Protein AF-A0A182SED0-F1 (afdb_monomer)

Nearest PDB structures (foldseek):
  6k4c-assembly1_A  TM=8.815E-01  e=2.823E-16  Lampyridae
  1lci-assembly1_A  TM=8.954E-01  e=9.025E-16  Photinus pyralis
  2d1s-assembly1_A  TM=8.965E-01  e=4.837E-15  Nipponoluciola cruciata
  2d1t-assembly1_A  TM=8.916E-01  e=5.870E-15  Nipponoluciola cruciata
  4m46-assembly1_A  TM=8.789E-01  e=6.680E-15  Lampyris turkestanicus

Structure (mmCIF, N/CA/C/O backbone):
data_AF-A0A182SED0-F1
#
_entry.id   AF-A0A182SED0-F1
#
loop_
_atom_site.group_PDB
_atom_site.id
_atom_site.type_symbol
_atom_site.label_atom_id
_atom_site.label_alt_id
_atom_site.label_comp_id
_atom_site.label_asym_id
_atom_site.label_entity_id
_atom_site.label_seq_id
_atom_site.pdbx_PDB_ins_code
_atom_site.Cartn_x
_atom_site.Cartn_y
_atom_site.Cartn_z
_atom_site.occupancy
_atom_site.B_iso_or_equiv
_atom_site.auth_seq_id
_atom_site.auth_comp_id
_atom_site.auth_asym_id
_atom_site.auth_atom_id
_atom_site.pdbx_PDB_model_num
ATOM 1 N N . MET A 1 1 ? -24.725 -16.885 -7.068 1.00 35.78 1 MET A N 1
ATOM 2 C CA . MET A 1 1 ? -25.418 -15.587 -6.910 1.00 35.78 1 MET A CA 1
ATOM 3 C C . MET A 1 1 ? -24.487 -14.647 -6.165 1.00 35.78 1 MET A C 1
ATOM 5 O O . MET A 1 1 ? -24.054 -15.037 -5.084 1.00 35.78 1 MET A O 1
ATOM 9 N N . PRO A 1 2 ? -24.124 -13.475 -6.706 1.00 39.81 2 PRO A N 1
ATOM 10 C CA . PRO A 1 2 ? -23.344 -12.516 -5.942 1.00 39.81 2 PRO A CA 1
ATOM 11 C C . PRO A 1 2 ? -24.266 -11.926 -4.872 1.00 39.81 2 PRO A C 1
ATOM 13 O O . PRO A 1 2 ? -25.285 -11.314 -5.184 1.00 39.81 2 PRO A O 1
ATOM 16 N N . ARG A 1 3 ? -23.952 -12.170 -3.597 1.00 37.50 3 ARG A N 1
ATOM 17 C CA . ARG A 1 3 ? -24.562 -11.419 -2.500 1.00 37.50 3 ARG A CA 1
ATOM 18 C C . ARG A 1 3 ? -24.051 -9.990 -2.638 1.00 37.50 3 ARG A C 1
ATOM 20 O O . ARG A 1 3 ? -22.892 -9.733 -2.332 1.00 37.50 3 ARG A O 1
ATOM 27 N N . HIS A 1 4 ? -24.888 -9.083 -3.128 1.00 42.41 4 HIS A N 1
ATOM 28 C CA . HIS A 1 4 ? -24.657 -7.659 -2.939 1.00 42.41 4 HIS A CA 1
ATOM 29 C C . HIS A 1 4 ? -24.685 -7.409 -1.430 1.00 42.41 4 HIS A C 1
ATOM 31 O O . HIS A 1 4 ? -25.744 -7.385 -0.809 1.00 42.41 4 HIS A O 1
ATOM 37 N N . THR A 1 5 ? -23.514 -7.323 -0.808 1.00 54.03 5 THR A N 1
ATOM 38 C CA . THR A 1 5 ? -23.397 -6.790 0.545 1.00 54.03 5 THR A CA 1
ATOM 39 C C . THR A 1 5 ? -23.755 -5.312 0.445 1.00 54.03 5 THR A C 1
ATOM 41 O O . THR A 1 5 ? -23.091 -4.571 -0.283 1.00 54.03 5 THR A O 1
ATOM 44 N N . HIS A 1 6 ? -24.843 -4.888 1.090 1.00 68.06 6 HIS A N 1
ATOM 45 C CA . HIS A 1 6 ? -25.196 -3.474 1.196 1.00 68.06 6 HIS A CA 1
ATOM 46 C C . HIS A 1 6 ? -24.154 -2.771 2.072 1.00 68.06 6 HIS A C 1
ATOM 48 O O . HIS A 1 6 ? -24.334 -2.624 3.276 1.00 68.06 6 HIS A O 1
ATOM 54 N N . ASN A 1 7 ? -23.038 -2.390 1.457 1.00 76.50 7 ASN A N 1
ATOM 55 C CA . ASN A 1 7 ? -21.981 -1.632 2.104 1.00 76.50 7 ASN A CA 1
ATOM 56 C C . ASN A 1 7 ? -22.263 -0.146 1.884 1.00 76.50 7 ASN A C 1
ATOM 58 O O . ASN A 1 7 ? -22.426 0.297 0.746 1.00 76.50 7 ASN A O 1
ATOM 62 N N . THR A 1 8 ? -22.305 0.619 2.969 1.00 87.06 8 THR A N 1
ATOM 63 C CA . THR A 1 8 ? -22.393 2.080 2.911 1.00 87.06 8 THR A CA 1
ATOM 64 C C . THR A 1 8 ? -20.984 2.652 2.844 1.00 87.06 8 THR A C 1
ATOM 66 O O . THR A 1 8 ? -20.147 2.340 3.689 1.00 87.06 8 THR A O 1
ATOM 69 N N . PHE A 1 9 ? -20.717 3.489 1.843 1.00 88.56 9 PHE A N 1
ATOM 70 C CA . PHE A 1 9 ? -19.479 4.258 1.759 1.00 88.56 9 PHE A CA 1
ATOM 71 C C . PHE A 1 9 ? -19.733 5.685 2.246 1.00 88.56 9 PHE A C 1
ATOM 73 O O . PHE A 1 9 ? -20.550 6.397 1.663 1.00 88.56 9 PHE A O 1
ATOM 80 N N . THR A 1 10 ? -19.022 6.096 3.296 1.00 91.19 10 THR A N 1
ATOM 81 C CA . THR A 1 10 ? -19.158 7.428 3.902 1.00 91.19 10 THR A CA 1
ATOM 82 C C . THR A 1 10 ? -17.893 8.249 3.635 1.00 91.19 10 THR A C 1
ATOM 84 O O . THR A 1 10 ? -16.911 8.104 4.366 1.00 91.19 10 THR A O 1
ATOM 87 N N . PRO A 1 11 ? -17.868 9.097 2.590 1.00 90.25 11 PRO A N 1
ATOM 88 C CA . PRO A 1 11 ? -16.727 9.963 2.329 1.00 90.25 11 PRO A CA 1
ATOM 89 C C . PRO A 1 11 ? -16.670 11.121 3.329 1.00 90.25 11 PRO A C 1
ATOM 91 O O . PRO A 1 11 ? -17.669 11.789 3.588 1.00 90.25 11 PRO A O 1
ATOM 94 N N . VAL A 1 12 ? -15.467 11.418 3.817 1.00 91.44 12 VAL A N 1
ATOM 95 C CA . VAL A 1 12 ? -15.172 12.652 4.555 1.00 91.44 12 VAL A CA 1
ATOM 96 C C . VAL A 1 12 ? -14.359 13.561 3.634 1.00 91.44 12 VAL A C 1
ATOM 98 O O . VAL A 1 12 ? -13.170 13.344 3.422 1.00 91.44 12 VAL A O 1
ATOM 101 N N . TYR A 1 13 ? -15.010 14.566 3.040 1.00 87.56 13 TYR A N 1
ATOM 102 C CA . TYR A 1 13 ? -14.419 15.410 1.986 1.00 87.56 13 TYR A CA 1
ATOM 103 C C . TYR A 1 13 ? -13.297 16.337 2.467 1.00 87.56 13 TYR A C 1
ATOM 105 O O . TYR A 1 13 ? -12.471 16.786 1.674 1.00 87.56 13 TYR A O 1
ATOM 113 N N . ARG A 1 14 ? -13.276 16.652 3.762 1.00 91.56 14 ARG A N 1
ATOM 114 C CA . ARG A 1 14 ? -12.246 17.469 4.398 1.00 91.56 14 ARG A CA 1
ATOM 115 C C . ARG A 1 14 ? -11.942 16.888 5.765 1.00 91.56 14 ARG A C 1
ATOM 117 O O . ARG A 1 14 ? -12.854 16.682 6.557 1.00 91.56 14 ARG A O 1
ATOM 124 N N . PHE A 1 15 ? -10.664 16.669 6.053 1.00 93.81 15 PHE A N 1
ATOM 125 C CA . PHE A 1 15 ? -10.260 16.243 7.383 1.00 93.81 15 PHE A CA 1
ATOM 126 C C . PHE A 1 15 ? -10.293 17.428 8.354 1.00 93.81 15 PHE A C 1
ATOM 128 O O . PHE A 1 15 ? -9.460 18.331 8.280 1.00 93.81 15 PHE A O 1
ATOM 135 N N . ILE A 1 16 ? -11.264 17.397 9.261 1.00 96.12 16 ILE A N 1
ATOM 136 C CA . ILE A 1 16 ? -11.319 18.206 10.478 1.00 96.12 16 ILE A CA 1
ATOM 137 C C . ILE A 1 16 ? -11.395 17.194 11.633 1.00 96.12 16 ILE A C 1
ATOM 139 O O . ILE A 1 16 ? -12.277 16.333 11.597 1.00 96.12 16 ILE A O 1
ATOM 143 N N . PRO A 1 17 ? -10.470 17.221 12.614 1.00 96.06 17 PRO A N 1
ATOM 144 C CA . PRO A 1 17 ? -10.387 16.201 13.661 1.00 96.06 17 PRO A CA 1
ATOM 145 C C . PRO A 1 17 ? -11.707 15.912 14.382 1.00 96.06 17 PRO A C 1
ATOM 147 O O . PRO A 1 17 ? -12.075 14.750 14.558 1.00 96.06 17 PRO A O 1
ATOM 150 N N . GLU A 1 18 ? -12.419 16.959 14.788 1.00 95.62 18 GLU A N 1
ATOM 151 C CA . GLU A 1 18 ? -13.691 16.875 15.504 1.00 95.62 18 GLU A CA 1
ATOM 152 C C . GLU A 1 18 ? -14.782 16.231 14.648 1.00 95.62 18 GLU A C 1
ATOM 154 O O . GLU A 1 18 ? -15.426 15.285 15.104 1.00 95.62 18 GLU A O 1
ATOM 159 N N . ASP A 1 19 ? -14.927 16.681 13.401 1.00 95.56 19 ASP A N 1
ATOM 160 C CA . ASP A 1 19 ? -15.916 16.152 12.459 1.00 95.56 19 ASP A CA 1
ATOM 161 C C . ASP A 1 19 ? -15.640 14.675 12.159 1.00 95.56 19 ASP A C 1
ATOM 163 O O . ASP A 1 19 ? -16.549 13.848 12.172 1.00 95.56 19 ASP A O 1
ATOM 167 N N . TYR A 1 20 ? -14.370 14.306 11.962 1.00 96.69 20 TYR A N 1
ATOM 168 C CA . TYR A 1 20 ? -13.984 12.919 11.708 1.00 96.69 20 TYR A CA 1
ATOM 169 C C . TYR A 1 20 ? -14.309 12.011 12.903 1.00 96.69 20 TYR A C 1
ATOM 171 O O . TYR A 1 20 ? -14.832 10.911 12.726 1.00 96.69 20 TYR A O 1
ATOM 179 N N . ILE A 1 21 ? -14.048 12.473 14.130 1.00 97.44 21 ILE A N 1
ATOM 180 C CA . ILE A 1 21 ? -14.412 11.749 15.358 1.00 97.44 21 ILE A CA 1
ATOM 181 C C . ILE A 1 21 ? -15.932 11.596 15.476 1.00 97.44 21 ILE A C 1
ATOM 183 O O . ILE A 1 21 ? -16.403 10.515 15.833 1.00 97.44 21 ILE A O 1
ATOM 187 N N . GLN A 1 22 ? -16.698 12.639 15.151 1.00 96.50 22 GLN A N 1
ATOM 188 C CA . GLN A 1 22 ? -18.156 12.567 15.126 1.00 96.50 22 GLN A CA 1
ATOM 189 C C . GLN A 1 22 ? -18.644 11.544 14.091 1.00 96.50 22 GLN A C 1
ATOM 191 O O . GLN A 1 22 ? -19.488 10.714 14.420 1.00 96.50 22 GLN A O 1
ATOM 196 N N . CYS A 1 23 ? -18.057 11.520 12.891 1.00 95.94 23 CYS A N 1
ATOM 197 C CA . CYS A 1 23 ? -18.371 10.513 11.878 1.00 95.94 23 CYS A CA 1
ATOM 198 C C . CYS A 1 23 ? -18.086 9.085 12.368 1.00 95.94 23 CYS A C 1
ATOM 200 O O . CYS A 1 23 ? -18.898 8.191 12.137 1.00 95.94 23 CYS A O 1
ATOM 202 N N . LEU A 1 24 ? -16.971 8.847 13.069 1.00 96.69 24 LEU A N 1
ATOM 203 C CA . LEU A 1 24 ? -16.686 7.530 13.654 1.00 96.69 24 LEU A CA 1
ATOM 204 C C . LEU A 1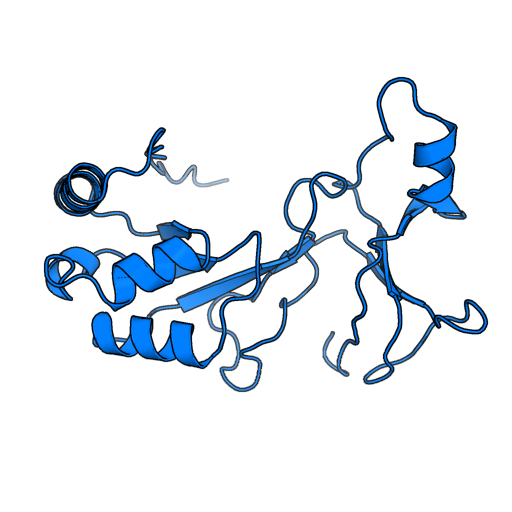 24 ? -17.760 7.112 14.670 1.00 96.69 24 LEU A C 1
ATOM 206 O O . LEU A 1 24 ? -18.169 5.951 14.685 1.00 96.69 24 LEU A O 1
ATOM 210 N N . ALA A 1 25 ? -18.222 8.050 15.500 1.00 96.94 25 ALA A N 1
ATOM 211 C CA . ALA A 1 25 ? -19.239 7.791 16.515 1.00 96.94 25 ALA A CA 1
ATOM 212 C C . ALA A 1 25 ? -20.620 7.510 15.902 1.00 96.94 25 ALA A C 1
ATOM 214 O O . ALA A 1 25 ? -21.310 6.596 16.349 1.00 96.94 25 ALA A O 1
ATOM 215 N N . GLU A 1 26 ? -21.003 8.282 14.885 1.00 96.44 26 GLU A N 1
ATOM 216 C CA . GLU A 1 26 ? -22.302 8.196 14.216 1.00 96.44 26 GLU A CA 1
ATOM 217 C C . GLU A 1 26 ? -22.404 6.961 13.317 1.00 96.44 26 GLU A C 1
ATOM 219 O O . GLU A 1 26 ? -23.343 6.176 13.440 1.00 96.44 26 GLU A O 1
ATOM 224 N N . PHE A 1 27 ? -21.421 6.759 12.436 1.00 95.75 27 PHE A N 1
ATOM 225 C CA . PHE A 1 27 ? -21.500 5.732 11.395 1.00 95.75 27 PHE A CA 1
ATOM 226 C C . PHE A 1 27 ? -20.925 4.383 11.813 1.00 95.75 27 PHE A C 1
ATOM 228 O O . PHE A 1 27 ? -21.241 3.383 11.171 1.00 95.75 27 PHE A O 1
ATOM 235 N N . ARG A 1 28 ? -20.092 4.340 12.864 1.00 95.56 28 ARG A N 1
ATOM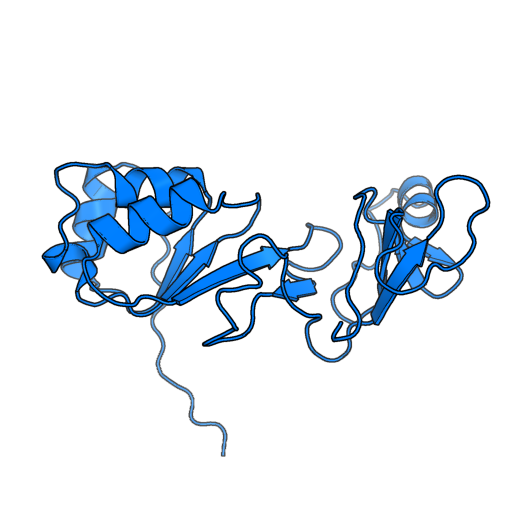 236 C CA . ARG A 1 28 ? -19.486 3.112 13.408 1.00 95.56 28 ARG A CA 1
ATOM 237 C C . ARG A 1 28 ? -18.939 2.175 12.307 1.00 95.56 28 ARG A C 1
ATOM 239 O O . ARG A 1 28 ? -19.423 1.049 12.164 1.00 95.56 28 ARG A O 1
ATOM 246 N N . PRO A 1 29 ? -17.979 2.641 11.487 1.00 95.94 29 PRO A N 1
ATOM 247 C CA . PRO A 1 29 ? -17.527 1.909 10.309 1.00 95.94 29 PRO A CA 1
ATOM 248 C C . PRO A 1 29 ? -16.795 0.613 10.676 1.00 95.94 29 PRO A C 1
ATOM 250 O O . PRO A 1 29 ? -15.999 0.583 11.608 1.00 95.94 29 PRO A O 1
ATOM 253 N N . GLN A 1 30 ? -16.998 -0.435 9.874 1.00 94.75 30 GLN A N 1
ATOM 254 C CA . GLN A 1 30 ? -16.250 -1.695 9.989 1.00 94.75 30 GLN A CA 1
ATOM 255 C C . GLN A 1 30 ? -14.873 -1.637 9.329 1.00 94.75 30 GLN A C 1
ATOM 257 O O . GLN A 1 30 ? -13.943 -2.313 9.763 1.00 94.75 30 GLN A O 1
ATOM 262 N N . PHE A 1 31 ? -14.748 -0.821 8.283 1.00 95.00 31 PHE A N 1
ATOM 263 C CA . PHE A 1 31 ? -13.549 -0.710 7.467 1.00 95.00 31 PHE A CA 1
ATOM 264 C C . PHE A 1 31 ? -13.144 0.750 7.317 1.00 95.00 31 PHE A C 1
ATOM 266 O O . PHE A 1 31 ? -13.985 1.594 7.000 1.00 95.00 31 PHE A O 1
ATOM 273 N N . LEU A 1 32 ? -11.859 1.044 7.501 1.00 96.38 32 LEU A N 1
ATOM 274 C CA . LEU A 1 32 ? -11.310 2.381 7.281 1.00 96.38 32 LEU A CA 1
ATOM 275 C C . LEU A 1 32 ? -10.283 2.371 6.148 1.00 96.38 32 LEU A C 1
ATOM 277 O O . LEU A 1 32 ? -9.365 1.556 6.140 1.00 96.38 32 LEU A O 1
ATOM 281 N N . PHE A 1 33 ? -10.403 3.337 5.238 1.00 94.56 33 PHE A N 1
ATOM 282 C CA . PHE A 1 33 ? -9.361 3.685 4.273 1.00 94.56 33 PHE A CA 1
ATOM 283 C C . PHE A 1 33 ? -8.626 4.917 4.791 1.00 94.56 33 PHE A C 1
ATOM 285 O O . PHE A 1 33 ? -9.238 5.974 4.954 1.00 94.56 33 PHE A O 1
ATOM 292 N N . VAL A 1 34 ? -7.332 4.796 5.077 1.00 95.88 34 VAL A N 1
ATOM 293 C CA . VAL A 1 34 ? -6.554 5.884 5.682 1.00 95.88 34 VAL A CA 1
ATOM 294 C C . VAL A 1 34 ? -5.183 6.033 5.033 1.00 95.88 34 VAL A C 1
ATOM 296 O O . VAL A 1 34 ? -4.632 5.111 4.440 1.00 95.88 34 VAL A O 1
ATOM 299 N N . VAL A 1 35 ? -4.603 7.217 5.191 1.00 95.19 35 VAL A N 1
ATOM 300 C CA . VAL A 1 35 ? -3.173 7.463 4.965 1.00 95.19 35 VAL A CA 1
ATOM 301 C C . VAL A 1 35 ? -2.413 7.350 6.296 1.00 95.19 35 VAL A C 1
ATOM 303 O O . VAL A 1 35 ? -3.042 7.469 7.357 1.00 95.19 35 VAL A O 1
ATOM 306 N N . PRO A 1 36 ? -1.075 7.178 6.306 1.00 95.25 36 PRO A N 1
ATOM 307 C CA . PRO A 1 36 ? -0.317 7.016 7.551 1.00 95.25 36 PRO A CA 1
ATOM 308 C C . PRO A 1 36 ? -0.512 8.141 8.578 1.00 95.25 36 PRO A C 1
ATOM 310 O O . PRO A 1 36 ? -0.571 7.878 9.778 1.00 95.25 36 PRO A O 1
ATOM 313 N N . SER A 1 37 ? -0.677 9.392 8.137 1.00 96.38 37 SER A N 1
ATOM 314 C CA . SER A 1 37 ? -0.932 10.524 9.041 1.00 96.38 37 SER A CA 1
ATOM 315 C C . SER A 1 37 ? -2.274 10.409 9.773 1.00 96.38 37 SER A C 1
ATOM 317 O O . SER A 1 37 ? -2.359 10.726 10.960 1.00 96.38 37 SER A O 1
ATOM 319 N N . LEU A 1 38 ? -3.310 9.893 9.107 1.00 97.44 38 LEU A N 1
ATOM 320 C CA . LEU A 1 38 ? -4.622 9.670 9.710 1.00 97.44 38 LEU A CA 1
ATOM 321 C C . LEU A 1 38 ? -4.614 8.445 10.636 1.00 97.44 38 LEU A C 1
ATOM 323 O O . LEU A 1 38 ? -5.230 8.479 11.700 1.00 97.44 38 LEU A O 1
ATOM 327 N N . LEU A 1 39 ? -3.848 7.402 10.301 1.00 97.62 39 LEU A N 1
ATOM 328 C CA . LEU A 1 39 ? -3.603 6.288 11.221 1.00 97.62 39 LEU A CA 1
ATOM 329 C C . LEU A 1 39 ? -2.894 6.765 12.501 1.00 97.62 39 LEU A C 1
ATOM 331 O O . LEU A 1 39 ? -3.270 6.369 13.602 1.00 97.62 39 LEU A O 1
ATOM 335 N N . LEU A 1 40 ? -1.911 7.664 12.379 1.00 97.81 40 LEU A N 1
ATOM 336 C CA . LEU A 1 40 ? -1.227 8.264 13.528 1.00 97.81 40 LEU A CA 1
ATOM 337 C C . LEU A 1 40 ? -2.175 9.113 14.378 1.00 97.81 40 LEU A C 1
ATOM 339 O O . LEU A 1 40 ? -2.119 9.042 15.609 1.00 97.81 40 LEU A O 1
ATOM 343 N N . PHE A 1 41 ? -3.057 9.883 13.740 1.00 98.31 41 PHE A N 1
ATOM 344 C CA . PHE A 1 41 ? -4.112 10.619 14.429 1.00 98.31 41 PHE A CA 1
ATOM 345 C C . PHE A 1 41 ? -4.999 9.670 15.243 1.00 98.31 41 PHE A C 1
ATOM 347 O O . PHE A 1 41 ? -5.137 9.854 16.451 1.00 98.31 41 PHE A O 1
ATOM 354 N N . LEU A 1 42 ? -5.516 8.606 14.622 1.00 98.12 42 LEU A N 1
ATOM 355 C CA . LEU A 1 42 ? -6.325 7.591 15.301 1.00 98.12 42 LEU A CA 1
ATOM 356 C C . LEU A 1 42 ? -5.576 6.944 16.475 1.00 98.12 42 LEU A C 1
ATOM 358 O O . LEU A 1 42 ? -6.154 6.718 17.536 1.00 98.12 42 LEU A O 1
ATOM 362 N N . ALA A 1 43 ? -4.279 6.686 16.306 1.00 98.00 43 ALA A N 1
ATOM 363 C CA . ALA A 1 43 ? -3.443 6.040 17.309 1.00 98.00 43 ALA A CA 1
ATOM 364 C C . ALA A 1 43 ? -3.101 6.940 18.512 1.00 98.00 43 ALA A C 1
ATOM 366 O O . ALA A 1 43 ? -2.832 6.431 19.599 1.00 98.00 43 ALA A O 1
ATOM 367 N N . THR A 1 44 ? -3.077 8.266 18.344 1.00 97.81 44 THR A N 1
ATOM 368 C CA . THR A 1 44 ? -2.552 9.194 19.366 1.00 97.81 44 THR A CA 1
ATOM 369 C C . THR A 1 44 ? -3.581 10.163 19.933 1.00 97.81 44 THR A C 1
ATOM 371 O O . THR A 1 44 ? -3.414 10.614 21.066 1.00 97.81 44 THR A O 1
ATOM 374 N N . HIS A 1 45 ? -4.654 10.474 19.205 1.00 98.00 45 HIS A N 1
ATOM 375 C CA . HIS A 1 45 ? -5.587 11.512 19.622 1.00 98.00 45 HIS A CA 1
ATOM 376 C C . HIS A 1 45 ? -6.362 11.103 20.893 1.00 98.00 45 HIS A C 1
ATOM 378 O O . HIS A 1 45 ? -6.912 9.997 20.956 1.00 98.00 45 HIS A O 1
ATOM 384 N N . PRO A 1 46 ? -6.451 11.968 21.923 1.00 96.94 46 PRO A N 1
ATOM 385 C CA . PRO A 1 46 ? -7.032 11.603 23.218 1.00 96.94 46 PRO A CA 1
ATOM 386 C C . PRO A 1 46 ? -8.538 11.323 23.156 1.00 96.94 46 PRO A C 1
ATOM 388 O O . PRO A 1 46 ? -9.020 10.455 23.874 1.00 96.94 46 PRO A O 1
ATOM 391 N N . LYS A 1 47 ? -9.278 12.011 22.273 1.00 97.69 47 LYS A N 1
ATOM 392 C CA . LYS A 1 47 ? -10.723 11.779 22.076 1.00 97.69 47 LYS A CA 1
ATOM 393 C C . LYS A 1 47 ? -11.040 10.545 21.222 1.00 97.69 47 LYS A C 1
ATOM 395 O O . LYS A 1 47 ? -12.188 10.123 21.184 1.00 97.69 47 LYS A O 1
ATOM 400 N N . VAL A 1 48 ? -10.051 9.980 20.526 1.00 98.12 48 VAL A N 1
ATOM 401 C CA . VAL A 1 48 ? -10.220 8.669 19.892 1.00 98.12 48 VAL A CA 1
ATOM 402 C C . VAL A 1 48 ? -10.020 7.644 20.997 1.00 98.12 48 VAL A C 1
ATOM 404 O O . VAL A 1 48 ? -8.974 7.643 21.636 1.00 98.12 48 VAL A O 1
ATOM 407 N N . THR A 1 49 ? -11.011 6.811 21.282 1.00 97.88 49 THR A N 1
ATOM 408 C CA . THR A 1 49 ? -10.949 5.809 22.359 1.00 97.88 49 THR A CA 1
ATOM 409 C C . THR A 1 49 ? -11.079 4.399 21.781 1.00 97.88 49 THR A C 1
ATOM 411 O O . THR A 1 49 ? -11.571 4.255 20.657 1.00 97.88 49 THR A O 1
ATOM 414 N N . PRO A 1 50 ? -10.677 3.348 22.522 1.00 97.38 50 PRO A N 1
ATOM 415 C CA . PRO A 1 50 ? -10.975 1.971 22.127 1.00 97.38 50 PRO A CA 1
ATOM 416 C C . PRO A 1 50 ? -12.466 1.764 21.817 1.00 97.38 50 PRO A C 1
ATOM 418 O O . PRO A 1 50 ? -12.806 1.146 20.812 1.00 97.38 50 PRO A O 1
ATOM 421 N N . ASP A 1 51 ? -13.358 2.365 22.614 1.00 97.56 51 ASP A N 1
ATOM 422 C CA . ASP A 1 51 ? -14.811 2.280 22.417 1.00 97.56 51 ASP A CA 1
ATOM 423 C C . ASP A 1 51 ? -15.275 2.950 21.121 1.00 97.56 51 ASP A C 1
ATOM 425 O O . ASP A 1 51 ? -16.146 2.418 20.428 1.00 97.56 51 ASP A O 1
ATOM 429 N N . LEU A 1 52 ? -14.672 4.083 20.744 1.00 97.75 52 LEU A N 1
ATOM 430 C CA . LEU A 1 52 ? -14.950 4.734 19.462 1.00 97.75 52 LEU A CA 1
ATOM 431 C C . LEU A 1 52 ? -14.550 3.833 18.281 1.00 97.75 52 LEU A C 1
ATOM 433 O O . LEU A 1 52 ? -15.246 3.788 17.271 1.00 97.75 52 LEU A O 1
ATOM 437 N N . LEU A 1 53 ? -13.461 3.075 18.432 1.00 97.88 53 LEU A N 1
ATOM 438 C CA . LEU A 1 53 ? -12.933 2.143 17.429 1.00 97.88 53 LEU A CA 1
ATOM 439 C C . LEU A 1 53 ? -13.512 0.723 17.550 1.00 97.88 53 LEU A C 1
ATOM 441 O O . LEU A 1 53 ? -13.109 -0.175 16.815 1.00 97.88 53 LEU A O 1
ATOM 445 N N . SER A 1 54 ? -14.466 0.489 18.455 1.00 96.31 54 SER A N 1
ATOM 446 C CA . SER A 1 54 ? -15.009 -0.850 18.738 1.00 96.31 54 SER A CA 1
ATOM 447 C C . SER A 1 54 ? -15.711 -1.509 17.548 1.00 96.31 54 SER A C 1
ATOM 449 O O . SER A 1 54 ? -15.839 -2.726 17.530 1.00 96.31 54 SER A O 1
ATOM 451 N N . SER A 1 55 ? -16.147 -0.721 16.563 1.00 96.06 55 SER A N 1
ATOM 452 C CA . SER A 1 55 ? -16.780 -1.209 15.332 1.00 96.06 55 SER A CA 1
ATOM 453 C C . SER A 1 55 ? -15.798 -1.540 14.206 1.00 96.06 55 SER A C 1
ATOM 455 O O . SER A 1 55 ? -16.183 -2.254 13.289 1.00 96.06 55 SER A O 1
ATOM 457 N N . VAL A 1 56 ? -14.555 -1.048 14.269 1.00 96.75 56 VAL A N 1
ATOM 458 C CA . VAL A 1 56 ? -13.578 -1.151 13.174 1.00 96.75 56 VAL A CA 1
ATOM 459 C C . VAL A 1 56 ? -12.865 -2.499 13.227 1.00 96.75 56 VAL A C 1
ATOM 461 O O . VAL A 1 56 ? -12.102 -2.755 14.154 1.00 96.75 56 VAL A O 1
ATOM 464 N N . ASP A 1 57 ? -13.044 -3.352 12.231 1.00 92.62 57 ASP A N 1
ATOM 465 C CA . ASP A 1 57 ? -12.416 -4.678 12.191 1.00 92.62 57 ASP A CA 1
ATOM 466 C C . ASP A 1 57 ? -11.138 -4.704 11.355 1.00 92.62 57 ASP A C 1
ATOM 468 O O . ASP A 1 57 ? -10.244 -5.522 11.601 1.00 92.62 57 ASP A O 1
ATOM 472 N N . SER A 1 58 ? -11.021 -3.787 10.396 1.00 93.69 58 SER A N 1
ATOM 473 C CA . SER A 1 58 ? -9.821 -3.662 9.583 1.00 93.69 58 SER A CA 1
ATOM 474 C C . SER A 1 58 ? -9.604 -2.260 9.026 1.00 93.69 58 SER A C 1
ATOM 476 O O . SER A 1 58 ? -10.517 -1.439 8.892 1.00 93.69 58 SER A O 1
ATOM 478 N N . VAL A 1 59 ? -8.340 -1.978 8.732 1.00 95.44 59 VAL A N 1
ATOM 479 C CA . VAL A 1 59 ? -7.873 -0.708 8.186 1.00 95.44 59 VAL A CA 1
ATOM 480 C C . VAL A 1 59 ? -6.983 -0.997 6.986 1.00 95.44 59 VAL A C 1
ATOM 482 O O . VAL A 1 59 ? -6.034 -1.770 7.098 1.00 95.44 59 VAL A O 1
ATOM 485 N N . LEU A 1 60 ? -7.258 -0.351 5.854 1.00 94.19 60 LEU A N 1
ATOM 486 C CA . LEU A 1 60 ? -6.333 -0.292 4.727 1.00 94.19 60 LEU A CA 1
ATOM 487 C C . LEU A 1 60 ? -5.585 1.033 4.755 1.00 94.19 60 LEU A C 1
ATOM 489 O O . LEU A 1 60 ? -6.189 2.109 4.721 1.00 94.19 60 LEU A O 1
ATOM 493 N N . VAL A 1 61 ? -4.262 0.930 4.787 1.00 94.69 61 VAL A N 1
ATOM 494 C CA . VAL A 1 61 ? -3.345 2.058 4.702 1.00 94.69 61 VAL A CA 1
ATOM 495 C C . VAL A 1 61 ? -2.737 2.095 3.308 1.00 94.69 61 VAL A C 1
ATOM 497 O O . VAL A 1 61 ? -2.216 1.090 2.831 1.00 94.69 61 VAL A O 1
ATOM 500 N N . GLY A 1 62 ? -2.802 3.246 2.648 1.00 91.75 62 GLY A N 1
ATOM 501 C CA . GLY A 1 62 ? -2.238 3.429 1.312 1.00 91.75 62 GLY A CA 1
ATOM 502 C C . GLY A 1 62 ? -1.506 4.755 1.160 1.00 91.75 62 GLY A C 1
ATOM 503 O O . GLY A 1 62 ? -1.353 5.514 2.120 1.00 91.75 62 GLY A O 1
ATOM 504 N N . ALA A 1 63 ? -1.077 5.033 -0.072 1.00 85.94 63 ALA A N 1
ATOM 505 C CA . ALA A 1 63 ? -0.333 6.222 -0.510 1.00 85.94 63 ALA A CA 1
ATOM 506 C C . ALA A 1 63 ? 1.083 6.390 0.073 1.00 85.94 63 ALA A C 1
ATOM 508 O O . ALA A 1 63 ? 1.927 7.007 -0.568 1.00 85.94 63 ALA A O 1
ATOM 509 N N . ALA A 1 64 ? 1.362 5.851 1.258 1.00 86.44 64 ALA A N 1
ATOM 510 C CA . ALA A 1 64 ? 2.698 5.798 1.834 1.00 86.44 64 ALA A CA 1
ATOM 511 C C . ALA A 1 64 ? 2.820 4.631 2.834 1.00 86.44 64 ALA A C 1
ATOM 513 O O . ALA A 1 64 ? 1.808 4.210 3.405 1.00 86.44 64 ALA A O 1
ATOM 514 N N . PRO A 1 65 ? 4.043 4.134 3.095 1.00 84.69 65 PRO A N 1
ATOM 515 C CA . PRO A 1 65 ? 4.258 3.060 4.058 1.00 84.69 65 PRO A CA 1
ATOM 516 C C . PRO A 1 65 ? 3.861 3.463 5.485 1.00 84.69 65 PRO A C 1
ATOM 518 O O . PRO A 1 65 ? 4.248 4.522 5.986 1.00 84.69 65 PRO A O 1
ATOM 521 N N . ALA A 1 66 ? 3.145 2.582 6.180 1.00 89.44 66 ALA A N 1
ATOM 522 C CA . ALA A 1 66 ? 2.927 2.665 7.618 1.00 89.44 66 ALA A CA 1
ATOM 523 C C . ALA A 1 66 ? 4.000 1.854 8.348 1.00 89.44 66 ALA A C 1
ATOM 525 O O . ALA A 1 66 ? 4.035 0.625 8.256 1.00 89.44 66 ALA A O 1
ATOM 526 N N . SER A 1 67 ? 4.863 2.535 9.107 1.00 89.88 67 SER A N 1
ATOM 527 C CA . SER A 1 67 ? 5.923 1.867 9.867 1.00 89.88 67 SER A CA 1
ATOM 528 C C . SER A 1 67 ? 5.354 0.861 10.872 1.00 89.88 67 SER A C 1
ATOM 530 O O . SER A 1 67 ? 4.278 1.074 11.435 1.00 89.88 67 SER A O 1
ATOM 532 N N . LEU A 1 68 ? 6.108 -0.205 11.163 1.00 89.44 68 LEU A N 1
ATOM 533 C CA . LEU A 1 68 ? 5.744 -1.188 12.193 1.00 89.44 68 LEU A CA 1
ATOM 534 C C . LEU A 1 68 ? 5.391 -0.503 13.524 1.00 89.44 68 LEU A C 1
ATOM 536 O O . LEU A 1 68 ? 4.379 -0.815 14.137 1.00 89.44 68 LEU A O 1
ATOM 540 N N . GLN A 1 69 ? 6.172 0.503 13.925 1.00 92.56 69 GLN A N 1
ATOM 541 C CA . GLN A 1 69 ? 5.934 1.268 15.152 1.00 92.56 69 GLN A CA 1
ATOM 542 C C . GLN A 1 69 ? 4.575 1.982 15.150 1.00 92.56 69 GLN A C 1
ATOM 544 O O . GLN A 1 69 ? 3.903 2.036 16.179 1.00 92.56 69 GLN A O 1
ATOM 549 N N . LEU A 1 70 ? 4.161 2.537 14.007 1.00 94.69 70 LEU A N 1
ATOM 550 C CA . LEU A 1 70 ? 2.857 3.176 13.867 1.00 94.69 70 LEU A CA 1
ATOM 551 C C . LEU A 1 70 ? 1.722 2.146 13.944 1.00 94.69 70 LEU A C 1
ATOM 553 O O . LEU A 1 70 ? 0.736 2.382 14.644 1.00 94.69 70 LEU A O 1
ATOM 557 N N . GLN A 1 71 ? 1.873 1.005 13.269 1.00 93.25 71 GLN A N 1
ATOM 558 C CA . GLN A 1 71 ? 0.892 -0.081 13.309 1.00 93.25 71 GLN A CA 1
ATOM 559 C C . GLN A 1 71 ? 0.718 -0.617 14.738 1.00 93.25 71 GLN A C 1
ATOM 561 O O . GLN A 1 71 ? -0.406 -0.697 15.228 1.00 93.25 71 GLN A O 1
ATOM 566 N N . GLU A 1 72 ?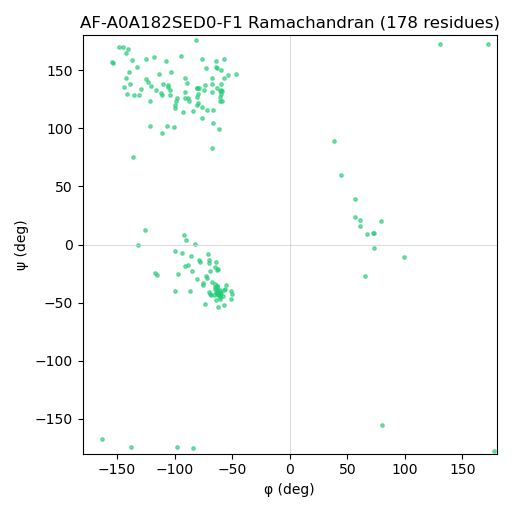 1.816 -0.879 15.451 1.00 93.12 72 GLU A N 1
ATOM 567 C CA . GLU A 1 72 ? 1.791 -1.330 16.849 1.00 93.12 72 GLU A CA 1
ATOM 568 C C . GLU A 1 72 ? 1.178 -0.296 17.793 1.00 93.12 72 GLU A C 1
ATOM 570 O O . GLU A 1 72 ? 0.395 -0.632 18.687 1.00 93.12 72 GLU A O 1
ATOM 575 N N . LYS A 1 73 ? 1.463 0.991 17.573 1.00 96.06 73 LYS A N 1
ATOM 576 C CA . LYS A 1 73 ? 0.834 2.069 18.339 1.00 96.06 73 LYS A CA 1
ATOM 577 C C . LYS A 1 73 ? -0.682 2.084 18.137 1.00 96.06 73 LYS A C 1
ATOM 579 O O . LYS A 1 73 ? -1.422 2.230 19.108 1.00 96.06 73 LYS A O 1
ATOM 584 N N . PHE A 1 74 ? -1.149 1.908 16.902 1.00 97.06 74 PHE A N 1
ATOM 585 C CA . PHE A 1 74 ? -2.579 1.819 16.614 1.00 97.06 74 PHE A CA 1
ATOM 586 C C . PHE A 1 74 ? -3.213 0.561 17.226 1.00 97.06 74 PHE A C 1
ATOM 588 O O . PHE A 1 74 ? -4.252 0.669 17.874 1.00 97.06 74 PHE A O 1
ATOM 595 N N . ARG A 1 75 ? -2.562 -0.608 17.135 1.00 94.88 75 ARG A N 1
ATOM 596 C CA . ARG A 1 75 ? -3.018 -1.844 17.804 1.00 94.88 75 ARG A CA 1
ATOM 597 C C . ARG A 1 75 ? -3.141 -1.660 19.316 1.00 94.88 75 ARG A C 1
ATOM 599 O O . ARG A 1 75 ? -4.162 -2.018 19.898 1.00 94.88 75 ARG A O 1
ATOM 606 N N . THR A 1 76 ? -2.152 -1.018 19.936 1.00 96.44 76 THR A N 1
ATOM 607 C CA . THR A 1 76 ? -2.167 -0.683 21.369 1.00 96.44 76 THR A CA 1
ATOM 608 C C . THR A 1 76 ? -3.346 0.227 21.715 1.00 96.44 76 THR A C 1
ATOM 610 O O . THR A 1 76 ? -4.037 -0.004 22.703 1.00 96.44 76 THR A O 1
ATOM 613 N N . LYS A 1 77 ? -3.615 1.243 20.884 1.00 97.44 77 LYS A N 1
ATOM 614 C CA . LYS A 1 77 ? -4.747 2.162 21.054 1.00 97.44 77 LYS A CA 1
ATOM 615 C C . LYS A 1 77 ? -6.101 1.460 20.948 1.00 97.44 77 LYS A C 1
ATOM 617 O O . LYS A 1 77 ? -7.025 1.831 21.663 1.00 97.44 77 LYS A O 1
ATOM 622 N N . VAL A 1 78 ? -6.220 0.484 20.052 1.00 97.06 78 VAL A N 1
ATOM 623 C CA . VAL A 1 78 ? -7.439 -0.310 19.843 1.00 97.06 78 VAL A CA 1
ATOM 624 C C . VAL A 1 78 ? -7.643 -1.336 20.965 1.00 97.06 78 VAL A C 1
ATOM 626 O O . VAL A 1 78 ? -8.780 -1.616 21.332 1.00 97.06 78 VAL A O 1
ATOM 629 N N . GLY A 1 79 ? -6.564 -1.883 21.534 1.00 95.81 79 GLY A N 1
ATOM 630 C CA . GLY A 1 79 ? -6.617 -2.810 22.673 1.00 95.81 79 GLY A CA 1
ATOM 631 C C . GLY A 1 79 ? -7.113 -4.223 22.333 1.00 95.81 79 GLY A C 1
ATOM 632 O O . GLY A 1 79 ? -7.372 -5.017 23.233 1.00 95.81 79 GLY A O 1
ATOM 633 N N . ARG A 1 80 ? -7.247 -4.551 21.044 1.00 93.94 80 ARG A N 1
ATOM 634 C CA . ARG A 1 80 ? -7.622 -5.875 20.523 1.00 93.94 80 ARG A CA 1
ATOM 635 C C . ARG A 1 80 ? -6.954 -6.123 19.174 1.00 93.94 80 ARG A C 1
ATOM 637 O O . ARG A 1 80 ? -6.402 -5.204 18.570 1.00 93.94 80 ARG A O 1
ATOM 644 N N . TYR A 1 81 ? -7.043 -7.360 18.689 1.00 89.06 81 TYR A N 1
ATOM 645 C CA . TYR A 1 81 ? -6.618 -7.675 17.330 1.00 89.06 81 TYR A CA 1
ATOM 646 C C . TYR A 1 81 ? -7.421 -6.854 16.311 1.00 89.06 81 TYR A C 1
ATOM 648 O O . TYR A 1 81 ? -8.650 -6.769 16.392 1.00 89.06 81 TYR A O 1
ATOM 656 N N . ILE A 1 82 ? -6.700 -6.261 15.363 1.00 91.38 82 ILE A N 1
ATOM 657 C CA . ILE A 1 82 ? -7.235 -5.514 14.229 1.00 91.38 82 ILE A CA 1
ATOM 658 C C . ILE A 1 82 ? -6.331 -5.768 13.027 1.00 91.38 82 ILE A C 1
ATOM 660 O O . ILE A 1 82 ? -5.100 -5.758 13.156 1.00 91.38 82 ILE A O 1
ATOM 664 N N . ASP A 1 83 ? -6.942 -6.024 11.873 1.00 90.25 83 ASP A N 1
ATOM 665 C CA . ASP A 1 83 ? -6.187 -6.244 10.646 1.00 90.25 83 ASP A CA 1
ATOM 666 C C . ASP A 1 83 ? -5.777 -4.897 10.040 1.00 90.25 83 ASP A C 1
ATOM 668 O O . ASP A 1 83 ? -6.609 -4.006 9.852 1.00 90.25 83 ASP A O 1
ATOM 672 N N . ILE A 1 84 ? -4.484 -4.741 9.767 1.00 92.88 84 ILE A N 1
ATOM 673 C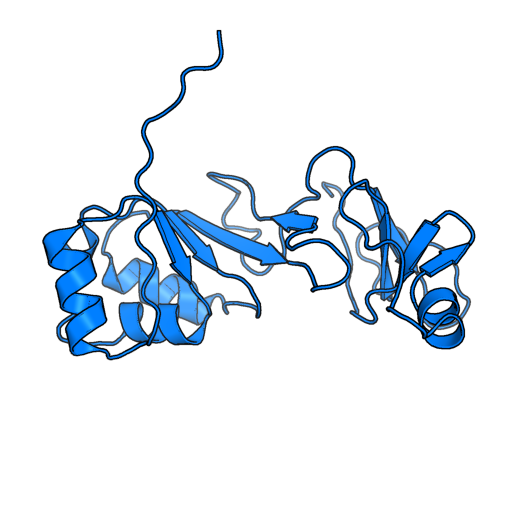 CA . ILE A 1 84 ? -3.915 -3.530 9.172 1.00 92.88 84 ILE A CA 1
ATOM 674 C C . ILE A 1 84 ? -3.248 -3.961 7.877 1.00 92.88 84 ILE A C 1
ATOM 676 O O . ILE A 1 84 ? -2.152 -4.529 7.891 1.00 92.88 84 ILE A O 1
ATOM 680 N N . ALA A 1 85 ? -3.937 -3.702 6.772 1.00 92.06 85 ALA A N 1
ATOM 681 C CA . ALA A 1 85 ? -3.452 -3.982 5.437 1.00 92.06 85 ALA A CA 1
ATOM 682 C C . ALA A 1 85 ? -2.704 -2.766 4.884 1.00 92.06 85 ALA A C 1
ATOM 684 O O . ALA A 1 85 ? -3.109 -1.623 5.107 1.00 92.06 85 ALA A O 1
ATOM 685 N N . GLN A 1 86 ? -1.633 -3.008 4.133 1.00 92.12 86 GLN A N 1
ATOM 686 C CA . GLN A 1 86 ? -0.983 -1.991 3.315 1.00 92.12 86 GLN A CA 1
ATOM 687 C C . GLN A 1 86 ? -1.307 -2.232 1.847 1.00 92.12 86 GLN A C 1
ATOM 689 O O . GLN A 1 86 ? -1.250 -3.368 1.383 1.00 92.12 86 GLN A O 1
ATOM 694 N N . GLY A 1 87 ? -1.640 -1.164 1.130 1.00 92.75 87 GLY A N 1
ATOM 695 C CA . GLY A 1 87 ? -1.790 -1.168 -0.319 1.00 92.75 87 GLY A CA 1
ATOM 696 C C . GLY A 1 87 ? -0.674 -0.363 -0.973 1.00 92.75 87 GLY A C 1
ATOM 697 O O . GLY A 1 87 ? -0.463 0.798 -0.616 1.00 92.75 87 GLY A O 1
ATOM 698 N N . TYR A 1 88 ? 0.003 -0.961 -1.948 1.00 94.00 88 TYR A N 1
ATOM 699 C CA . TYR A 1 88 ? 0.915 -0.265 -2.848 1.00 94.00 88 TYR A CA 1
ATOM 700 C C . TYR A 1 88 ? 0.284 -0.116 -4.228 1.00 94.00 88 TYR A C 1
ATOM 702 O O . TYR A 1 88 ? -0.287 -1.056 -4.785 1.00 94.00 88 TYR A O 1
ATOM 710 N N . GLY A 1 89 ? 0.444 1.069 -4.796 1.00 93.44 89 GLY A N 1
ATOM 711 C CA . GLY A 1 89 ? 0.136 1.369 -6.178 1.00 93.44 89 GLY A CA 1
ATOM 712 C C . GLY A 1 89 ? 0.382 2.842 -6.457 1.00 93.44 89 GLY A C 1
ATOM 713 O O . GLY A 1 89 ? 0.834 3.594 -5.591 1.00 93.44 89 GLY A O 1
ATOM 714 N N . MET A 1 90 ? 0.090 3.242 -7.682 1.00 94.06 90 MET A N 1
ATOM 715 C CA . MET A 1 90 ? 0.310 4.589 -8.185 1.00 94.06 90 MET A CA 1
ATOM 716 C C . MET A 1 90 ? -0.868 4.996 -9.065 1.00 94.06 90 MET A C 1
ATOM 718 O O . MET A 1 90 ? -1.714 4.172 -9.426 1.00 94.06 90 MET A O 1
ATOM 722 N N . THR A 1 91 ? -0.942 6.276 -9.416 1.00 93.00 91 THR A N 1
ATOM 723 C CA . THR A 1 91 ? -2.015 6.797 -10.276 1.00 93.00 91 THR A CA 1
ATOM 724 C C . THR A 1 91 ? -2.074 6.036 -11.604 1.00 93.00 91 THR A C 1
ATOM 726 O O . THR A 1 91 ? -3.147 5.700 -12.096 1.00 93.00 91 THR A O 1
ATOM 729 N N . GLU A 1 92 ? -0.909 5.684 -12.138 1.00 95.69 92 GLU A N 1
ATOM 730 C CA . GLU A 1 92 ? -0.689 4.955 -13.380 1.00 95.69 92 GLU A CA 1
ATOM 731 C C . GLU A 1 92 ? -1.099 3.473 -13.300 1.00 95.69 92 GLU A C 1
ATOM 733 O O . GLU A 1 92 ? -1.124 2.799 -14.329 1.00 95.69 92 GLU A O 1
ATOM 738 N N . SER A 1 93 ? -1.442 2.954 -12.113 1.00 93.44 93 SER A N 1
ATOM 739 C CA . SER A 1 93 ? -1.799 1.546 -11.888 1.00 93.44 93 SER A CA 1
ATOM 740 C C . SER A 1 93 ? -3.159 1.312 -11.210 1.00 93.44 93 SER A C 1
ATOM 742 O O . SER A 1 93 ? -3.459 0.194 -10.808 1.00 93.44 93 SER A O 1
ATOM 744 N N . SER A 1 94 ? -4.000 2.346 -11.115 1.00 87.62 94 SER A N 1
ATOM 745 C CA . SER A 1 94 ? -5.436 2.304 -10.776 1.00 87.62 94 SER A CA 1
ATOM 746 C C . SER A 1 94 ? -5.906 1.309 -9.690 1.00 87.62 94 SER A C 1
ATOM 748 O O . S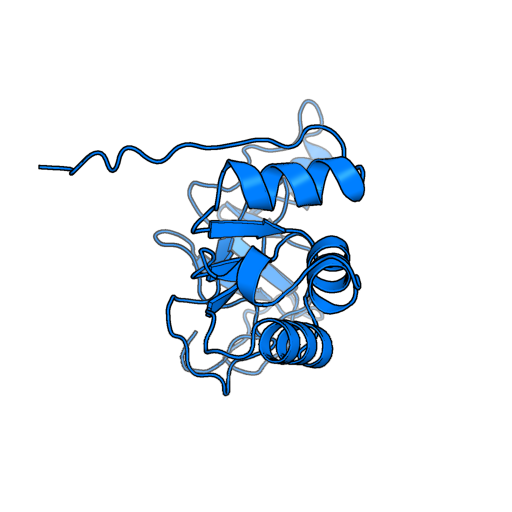ER A 1 94 ? -6.482 0.265 -9.996 1.00 87.62 94 SER A O 1
ATOM 750 N N . PRO A 1 95 ? -5.916 1.696 -8.408 1.00 82.75 95 PRO A N 1
ATOM 751 C CA . PRO A 1 95 ? -4.919 2.490 -7.702 1.00 82.75 95 PRO A CA 1
ATOM 752 C C . PRO A 1 95 ? -3.967 1.611 -6.868 1.00 82.75 95 PRO A C 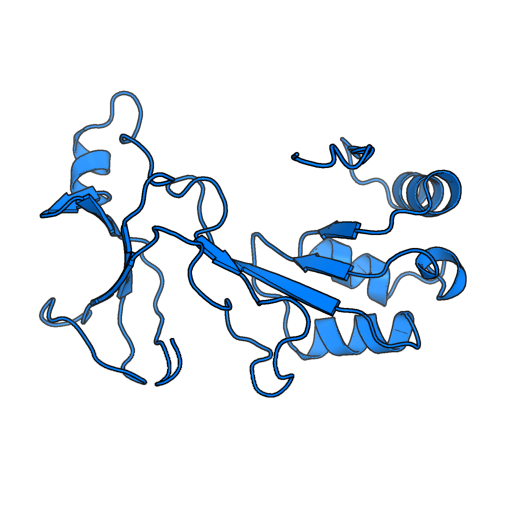1
ATOM 754 O O . PRO A 1 95 ? -3.050 2.134 -6.245 1.00 82.75 95 PRO A O 1
ATOM 757 N N . VAL A 1 96 ? -4.215 0.298 -6.791 1.00 91.00 96 VAL A N 1
ATOM 758 C CA . VAL A 1 96 ? -3.476 -0.646 -5.943 1.00 91.00 96 VAL A CA 1
ATOM 759 C C . VAL A 1 96 ? -3.160 -1.896 -6.753 1.00 91.00 96 VAL A C 1
ATOM 761 O O . VAL A 1 96 ? -4.051 -2.507 -7.338 1.00 91.00 96 VAL A O 1
ATOM 764 N N . THR A 1 97 ? -1.893 -2.289 -6.758 1.00 94.31 97 THR A N 1
ATOM 765 C CA . THR A 1 97 ? -1.385 -3.474 -7.461 1.00 94.31 97 THR A CA 1
ATOM 766 C C . THR A 1 97 ? -0.842 -4.529 -6.517 1.00 94.31 97 THR A C 1
ATOM 768 O O . THR A 1 97 ? -0.903 -5.707 -6.863 1.00 94.31 97 THR A O 1
ATOM 771 N N . LEU A 1 98 ? -0.387 -4.135 -5.324 1.00 94.62 98 LEU A N 1
ATOM 772 C CA . LEU A 1 98 ? -0.054 -5.050 -4.237 1.00 94.62 98 LEU A CA 1
ATOM 773 C C . LEU A 1 98 ? -0.853 -4.700 -2.986 1.00 94.62 98 LEU A C 1
ATOM 775 O O . LEU A 1 98 ? -1.029 -3.525 -2.664 1.00 94.62 98 LEU A O 1
ATOM 779 N N . CYS A 1 99 ? -1.337 -5.713 -2.278 1.00 93.69 99 CYS A N 1
ATOM 780 C CA . CYS A 1 99 ? -2.006 -5.522 -1.001 1.00 93.69 99 CYS A CA 1
ATOM 781 C C . CYS A 1 99 ? -1.659 -6.637 -0.031 1.00 93.69 99 CYS A C 1
ATOM 783 O O . CYS A 1 99 ? -1.551 -7.809 -0.395 1.00 93.69 99 CYS A O 1
ATOM 785 N N . THR A 1 100 ? -1.524 -6.279 1.238 1.00 92.38 100 THR A N 1
ATOM 786 C CA . THR A 1 100 ? -1.421 -7.260 2.308 1.00 92.38 100 THR A CA 1
ATOM 787 C C . THR A 1 100 ? -2.689 -8.131 2.351 1.00 92.38 100 THR A C 1
ATOM 789 O O . THR A 1 100 ? -3.792 -7.576 2.410 1.00 92.38 100 THR A O 1
ATOM 792 N N . PRO A 1 101 ? -2.571 -9.473 2.322 1.00 88.44 101 PRO A N 1
ATOM 793 C CA . PRO A 1 101 ? -3.723 -10.364 2.434 1.00 88.44 101 PRO A CA 1
ATOM 794 C C . PRO A 1 101 ? -4.429 -10.251 3.789 1.00 88.44 101 PRO A C 1
ATOM 796 O O . PRO A 1 101 ? -3.803 -9.963 4.810 1.00 88.44 101 PRO A O 1
ATOM 799 N N . HIS A 1 102 ? -5.729 -10.554 3.817 1.00 83.94 102 HIS A N 1
ATOM 800 C CA . HIS A 1 102 ? -6.467 -10.639 5.078 1.00 83.94 102 HIS A CA 1
ATOM 801 C C . HIS A 1 102 ? -5.865 -11.729 5.975 1.00 83.94 102 HIS A C 1
ATOM 803 O O . HIS A 1 102 ? -5.658 -12.855 5.519 1.00 83.94 102 HIS A O 1
ATOM 809 N N . ARG A 1 103 ? -5.629 -11.415 7.257 1.00 79.75 103 ARG A N 1
ATOM 810 C CA . ARG A 1 103 ? -5.031 -12.342 8.246 1.00 79.75 103 ARG A CA 1
ATOM 811 C C . ARG A 1 103 ? -3.662 -12.896 7.826 1.00 79.75 103 ARG A C 1
ATOM 813 O O . ARG A 1 103 ? -3.367 -14.070 8.044 1.00 79.75 103 ARG A O 1
ATOM 820 N N . TYR A 1 104 ? -2.834 -12.051 7.225 1.00 81.81 104 TYR A N 1
ATOM 821 C CA . TYR A 1 104 ? -1.458 -12.390 6.878 1.00 81.81 104 TYR A CA 1
ATOM 822 C C . TYR A 1 104 ? -0.577 -12.678 8.107 1.00 81.81 104 TYR A C 1
ATOM 824 O O . TYR A 1 104 ? -0.845 -12.222 9.228 1.00 81.81 104 TYR A O 1
ATOM 832 N N . ASP A 1 105 ? 0.511 -13.414 7.870 1.00 84.75 105 ASP A N 1
ATOM 833 C CA . ASP A 1 105 ? 1.547 -13.659 8.869 1.00 84.75 105 ASP A CA 1
ATOM 834 C C . ASP A 1 105 ? 2.179 -12.336 9.328 1.00 84.75 105 ASP A C 1
ATOM 836 O O . ASP A 1 105 ? 2.727 -11.573 8.531 1.00 84.75 105 ASP A O 1
ATOM 840 N N . GLN A 1 106 ? 2.140 -12.078 10.637 1.00 81.81 106 GLN A N 1
ATOM 841 C CA . GLN A 1 106 ? 2.703 -10.868 11.234 1.00 81.81 106 GLN A CA 1
ATOM 842 C C . GLN A 1 106 ? 4.230 -10.771 11.064 1.00 81.81 106 GLN A C 1
ATOM 844 O O . GLN A 1 106 ? 4.784 -9.681 11.202 1.00 81.81 106 GLN A O 1
ATOM 849 N N . SER A 1 107 ? 4.920 -11.859 10.700 1.00 83.56 107 SER A N 1
ATOM 850 C CA . SER A 1 107 ? 6.331 -11.806 10.292 1.00 83.56 107 SER A CA 1
ATOM 851 C C . SER A 1 107 ? 6.563 -10.973 9.020 1.00 83.56 107 SER A C 1
ATOM 853 O O . SER A 1 107 ? 7.660 -10.457 8.815 1.00 83.56 107 SER A O 1
ATOM 855 N N . LYS A 1 108 ? 5.525 -10.783 8.190 1.00 86.25 108 LYS A N 1
ATOM 856 C CA . LYS A 1 108 ? 5.568 -10.023 6.930 1.00 86.25 108 LYS A CA 1
ATOM 857 C C . LYS A 1 108 ? 5.196 -8.547 7.100 1.00 86.25 108 LYS A C 1
ATOM 859 O O . LYS A 1 108 ? 5.021 -7.839 6.101 1.00 86.25 108 LYS A O 1
ATOM 864 N N . VAL A 1 109 ? 5.034 -8.053 8.332 1.00 84.62 109 VAL A N 1
ATOM 865 C CA . VAL A 1 109 ? 4.765 -6.626 8.566 1.00 84.62 109 VAL A CA 1
ATOM 866 C C . VAL A 1 109 ? 5.905 -5.788 7.982 1.00 84.62 109 VAL A C 1
ATOM 868 O O . VAL A 1 109 ? 7.080 -6.064 8.204 1.00 84.62 109 VAL A O 1
ATOM 871 N N . GLY A 1 110 ? 5.544 -4.746 7.233 1.00 82.56 110 GLY A N 1
ATOM 872 C CA . GLY A 1 110 ? 6.489 -3.898 6.504 1.00 82.56 110 GLY A CA 1
ATOM 873 C C . GLY A 1 110 ? 6.613 -4.240 5.017 1.00 82.56 110 GLY A C 1
ATOM 874 O O . GLY A 1 110 ? 7.164 -3.437 4.271 1.00 82.56 110 GLY A O 1
ATOM 875 N N . THR A 1 111 ? 6.050 -5.364 4.564 1.00 89.38 111 THR A N 1
ATOM 876 C CA . THR A 1 111 ? 5.889 -5.650 3.130 1.00 89.38 111 THR A CA 1
ATOM 877 C C . THR A 1 111 ? 4.727 -4.852 2.524 1.00 89.38 111 THR A C 1
ATOM 879 O O . THR A 1 111 ? 3.819 -4.400 3.232 1.00 89.38 111 THR A O 1
ATOM 882 N N . CYS A 1 112 ? 4.741 -4.705 1.196 1.00 89.00 112 CYS A N 1
ATOM 883 C CA . CYS A 1 112 ? 3.621 -4.151 0.422 1.00 89.00 112 CYS A CA 1
ATOM 884 C C . CYS A 1 112 ? 2.531 -5.199 0.115 1.00 89.00 112 CYS A C 1
ATOM 886 O O . CYS A 1 112 ? 1.528 -4.881 -0.520 1.00 89.00 112 CYS A O 1
ATOM 888 N N . GLY A 1 113 ? 2.716 -6.437 0.586 1.00 92.25 113 GLY A N 1
ATOM 889 C CA . GLY A 1 113 ? 1.816 -7.555 0.345 1.00 92.25 113 GLY A CA 1
ATOM 890 C C . GLY A 1 113 ? 2.007 -8.213 -1.017 1.00 92.25 113 GLY A C 1
ATOM 891 O O . GLY A 1 113 ? 3.084 -8.155 -1.599 1.00 92.25 113 GLY A O 1
ATOM 892 N N . GLN A 1 114 ? 0.944 -8.854 -1.493 1.00 94.69 114 GLN A N 1
ATOM 893 C CA . GLN A 1 114 ? 0.949 -9.706 -2.679 1.00 94.69 114 GLN A CA 1
ATOM 894 C C . GLN A 1 114 ? 0.240 -9.029 -3.846 1.00 94.69 114 GLN A C 1
ATOM 896 O O . GLN A 1 114 ? -0.602 -8.151 -3.647 1.00 94.69 114 GLN A O 1
ATOM 901 N N . LEU A 1 115 ? 0.552 -9.469 -5.064 1.00 95.75 115 LEU A N 1
ATOM 902 C CA . LEU A 1 115 ? -0.082 -8.972 -6.281 1.00 95.75 115 LEU A CA 1
ATOM 903 C C . LEU A 1 115 ? -1.599 -9.206 -6.272 1.00 95.75 115 LEU A C 1
ATOM 905 O O . LEU A 1 115 ? -2.079 -10.286 -5.923 1.00 95.75 115 LEU A O 1
ATOM 909 N N . TYR A 1 116 ? -2.359 -8.209 -6.728 1.00 93.06 116 TYR A N 1
ATOM 910 C CA . TYR A 1 116 ? -3.771 -8.404 -7.052 1.00 93.06 116 TYR A CA 1
ATOM 911 C C . TYR A 1 116 ? -3.932 -9.407 -8.209 1.00 93.06 116 TYR A C 1
ATOM 913 O O . TYR A 1 116 ? -3.056 -9.502 -9.075 1.00 93.06 116 TYR A O 1
ATOM 921 N N . PRO A 1 117 ? -5.062 -10.140 -8.289 1.00 93.12 117 PRO A N 1
ATOM 922 C CA . PRO A 1 117 ? -5.300 -11.088 -9.370 1.00 93.12 117 PRO A CA 1
ATOM 923 C C . PRO A 1 117 ? -5.138 -10.457 -10.755 1.00 93.12 117 PRO A C 1
ATOM 925 O O . PRO A 1 117 ? -5.496 -9.299 -10.965 1.00 93.12 117 PRO A O 1
ATOM 928 N N . ASN A 1 118 ? -4.641 -11.249 -11.707 1.00 95.12 118 ASN A N 1
ATOM 929 C CA . ASN A 1 118 ? -4.329 -10.816 -13.076 1.00 95.12 118 ASN A CA 1
ATOM 930 C C . ASN A 1 118 ? -3.264 -9.707 -13.164 1.00 95.12 118 ASN A C 1
ATOM 932 O O . ASN A 1 118 ? -3.196 -9.006 -14.173 1.00 95.12 118 ASN A O 1
ATOM 936 N N . THR A 1 119 ? -2.438 -9.557 -12.127 1.00 96.31 119 THR A N 1
ATOM 937 C CA . THR A 1 119 ? -1.276 -8.666 -12.127 1.00 96.31 119 THR A CA 1
ATOM 938 C C . THR A 1 119 ? -0.002 -9.489 -12.138 1.00 96.31 119 THR A C 1
ATOM 940 O O . THR A 1 119 ? 0.127 -10.472 -11.412 1.00 96.31 119 THR A O 1
ATOM 943 N N . GLU A 1 120 ? 0.954 -9.056 -12.941 1.00 96.56 120 GLU A N 1
ATOM 944 C CA . GLU A 1 120 ? 2.304 -9.585 -12.992 1.00 96.56 120 GLU A CA 1
ATOM 945 C C . GLU A 1 120 ? 3.282 -8.520 -12.505 1.00 96.56 120 GLU A C 1
ATOM 947 O O . GLU A 1 120 ? 3.093 -7.324 -12.748 1.00 96.56 120 GLU A O 1
ATOM 952 N N . ALA A 1 121 ? 4.356 -8.966 -11.861 1.00 96.94 121 ALA A N 1
ATOM 953 C CA . ALA A 1 121 ? 5.469 -8.113 -11.492 1.00 96.94 121 ALA A CA 1
ATOM 954 C C . ALA A 1 121 ? 6.797 -8.759 -11.870 1.00 96.94 121 ALA A C 1
ATOM 956 O O . ALA A 1 121 ? 6.925 -9.984 -11.895 1.00 96.94 121 ALA A O 1
ATOM 957 N N . LYS A 1 122 ? 7.798 -7.922 -12.116 1.00 96.88 122 LYS A N 1
ATOM 958 C CA . LYS A 1 122 ? 9.200 -8.333 -12.189 1.00 96.88 122 LYS A CA 1
ATOM 959 C C . LYS A 1 122 ? 10.071 -7.289 -11.505 1.00 96.88 122 LYS A C 1
ATOM 961 O O . LYS A 1 122 ? 9.742 -6.104 -11.519 1.00 96.88 122 LYS A O 1
ATOM 966 N N . ILE A 1 123 ? 11.174 -7.744 -10.924 1.00 98.31 123 ILE A N 1
ATOM 967 C CA . ILE A 1 123 ? 12.228 -6.867 -10.419 1.00 98.31 123 ILE A CA 1
ATOM 968 C C . ILE A 1 123 ? 13.318 -6.799 -11.481 1.00 98.31 123 ILE A C 1
ATOM 970 O O . ILE A 1 123 ? 13.798 -7.836 -11.938 1.00 98.31 123 ILE A O 1
ATOM 974 N N . VAL A 1 124 ? 13.682 -5.590 -11.890 1.00 97.81 124 VAL A N 1
ATOM 975 C CA . VAL A 1 124 ? 14.652 -5.330 -12.954 1.00 97.81 124 VAL A CA 1
ATOM 976 C C . VAL A 1 124 ? 15.903 -4.698 -12.358 1.00 97.81 124 VAL A C 1
ATOM 978 O O . VAL A 1 124 ? 15.838 -3.745 -11.586 1.00 97.81 124 VAL A O 1
ATOM 981 N N . SER A 1 125 ? 17.063 -5.235 -12.707 1.00 97.75 125 SER A N 1
ATOM 982 C CA . SER A 1 125 ? 18.361 -4.716 -12.291 1.00 97.75 125 SER A CA 1
ATOM 983 C C . SER A 1 125 ? 18.571 -3.275 -12.758 1.00 97.75 125 SER A C 1
ATOM 985 O O . SER A 1 125 ? 18.443 -2.964 -13.942 1.00 97.75 125 SER A O 1
ATOM 987 N N . LEU A 1 126 ? 18.969 -2.407 -11.824 1.00 95.50 126 LEU A N 1
ATOM 988 C CA . LEU A 1 126 ? 19.282 -1.001 -12.097 1.00 95.50 126 LEU A CA 1
ATOM 989 C C . LEU A 1 126 ? 20.573 -0.815 -12.915 1.00 95.50 126 LEU A C 1
ATOM 991 O O . LEU A 1 126 ? 20.831 0.289 -13.391 1.00 95.50 126 LEU A O 1
ATOM 995 N N . THR A 1 127 ? 21.407 -1.854 -13.052 1.00 95.12 127 THR A N 1
ATOM 996 C CA . THR A 1 127 ? 22.713 -1.756 -13.724 1.00 95.12 127 THR A CA 1
ATOM 997 C C . THR A 1 127 ? 22.700 -2.268 -15.156 1.00 95.12 127 THR A C 1
ATOM 999 O O . THR A 1 127 ? 23.353 -1.680 -16.012 1.00 95.12 127 THR A O 1
ATOM 1002 N N . ASP A 1 128 ? 21.998 -3.371 -15.419 1.00 95.06 128 ASP A N 1
ATOM 1003 C CA . ASP A 1 128 ? 22.048 -4.076 -16.709 1.00 95.06 128 ASP A CA 1
ATOM 1004 C C . ASP A 1 128 ? 20.668 -4.418 -17.292 1.00 95.06 128 ASP A C 1
ATOM 1006 O O . ASP A 1 128 ? 20.592 -4.982 -18.382 1.00 95.06 128 ASP A O 1
ATOM 1010 N N . GLY A 1 129 ? 19.575 -4.073 -16.599 1.00 93.69 129 GLY A N 1
ATOM 1011 C CA . GLY A 1 129 ? 18.212 -4.317 -17.072 1.00 93.69 129 GLY A CA 1
ATOM 1012 C C . GLY A 1 129 ? 17.772 -5.786 -17.041 1.00 93.69 129 GLY A C 1
ATOM 1013 O O . GLY A 1 129 ? 16.718 -6.117 -17.583 1.00 93.69 129 GLY A O 1
ATOM 1014 N N . SER A 1 130 ? 18.551 -6.680 -16.425 1.00 96.56 130 SER A N 1
ATOM 1015 C CA . SER A 1 130 ? 18.190 -8.094 -16.292 1.00 96.56 130 SER A CA 1
ATOM 1016 C C . SER A 1 130 ? 17.072 -8.322 -15.264 1.00 96.56 130 SER A C 1
ATOM 1018 O O . SER A 1 130 ? 16.914 -7.561 -14.309 1.00 96.56 130 SER A O 1
ATOM 1020 N N . ASN A 1 131 ? 16.286 -9.389 -15.446 1.00 97.00 131 ASN A N 1
ATOM 1021 C CA . ASN A 1 131 ? 15.278 -9.798 -14.464 1.00 97.00 131 ASN A CA 1
ATOM 1022 C C . ASN A 1 131 ? 15.953 -10.449 -13.250 1.00 97.00 131 ASN A C 1
ATOM 1024 O O . ASN A 1 131 ? 16.782 -11.348 -13.402 1.00 97.00 131 ASN A O 1
ATOM 1028 N N . LEU A 1 132 ? 15.541 -10.040 -12.054 1.00 98.19 132 LEU A N 1
ATOM 1029 C CA . LEU A 1 132 ? 16.087 -10.501 -10.784 1.00 98.19 132 LEU A CA 1
ATOM 1030 C C . LEU A 1 132 ? 15.171 -11.525 -10.088 1.00 98.19 132 LEU A C 1
ATOM 1032 O O . LEU A 1 132 ? 13.942 -11.508 -10.210 1.00 98.19 132 LEU A O 1
ATOM 1036 N N . GLY A 1 133 ? 15.799 -12.445 -9.360 1.00 98.06 133 GLY A N 1
ATOM 1037 C CA . GLY A 1 133 ? 15.160 -13.486 -8.561 1.00 98.06 133 GLY A CA 1
ATOM 1038 C C . GLY A 1 133 ? 14.738 -13.023 -7.157 1.00 98.06 133 GLY A C 1
ATOM 1039 O O . GLY A 1 133 ? 14.901 -11.854 -6.800 1.00 98.06 133 GLY A O 1
ATOM 1040 N N . PRO A 1 134 ? 14.227 -13.948 -6.324 1.00 97.56 134 PRO A N 1
ATOM 1041 C CA . PRO A 1 134 ? 13.853 -13.654 -4.945 1.00 97.56 134 PRO A CA 1
ATOM 1042 C C . PRO A 1 134 ? 15.020 -13.082 -4.132 1.00 97.56 134 PRO A C 1
ATOM 1044 O O . PRO A 1 134 ? 16.161 -13.530 -4.258 1.00 97.56 134 PRO A O 1
ATOM 1047 N N . HIS A 1 135 ? 14.712 -12.139 -3.244 1.00 97.31 135 HIS A N 1
ATOM 1048 C CA . HIS A 1 135 ? 15.646 -11.431 -2.362 1.00 97.31 135 HIS A CA 1
ATOM 1049 C C . HIS A 1 135 ? 16.730 -10.612 -3.080 1.00 97.31 135 HIS A C 1
ATOM 1051 O O . HIS A 1 135 ? 17.712 -10.211 -2.454 1.00 97.31 135 HIS A O 1
ATOM 1057 N N . GLN A 1 136 ? 16.562 -10.342 -4.374 1.00 97.94 136 GLN A N 1
ATOM 1058 C CA . GLN A 1 136 ? 17.424 -9.441 -5.129 1.00 97.94 136 GLN A CA 1
ATOM 1059 C C . GLN A 1 136 ? 16.715 -8.103 -5.350 1.00 97.94 136 GLN A C 1
ATOM 1061 O O . GLN A 1 136 ? 15.549 -8.059 -5.738 1.00 97.94 136 GLN A O 1
ATOM 1066 N N . THR A 1 137 ? 17.432 -7.014 -5.087 1.00 98.19 137 THR A N 1
ATOM 1067 C CA . THR A 1 137 ? 16.895 -5.651 -5.123 1.00 98.19 137 THR A CA 1
ATOM 1068 C C . THR A 1 137 ? 17.066 -5.021 -6.502 1.00 98.19 137 THR A C 1
ATOM 1070 O O . THR A 1 137 ? 18.171 -5.010 -7.043 1.00 98.19 137 THR A O 1
ATOM 1073 N N . GLY A 1 138 ? 15.997 -4.433 -7.032 1.00 98.38 138 GLY A N 1
ATOM 1074 C CA . GLY A 1 138 ? 15.984 -3.705 -8.302 1.00 98.38 138 GLY A CA 1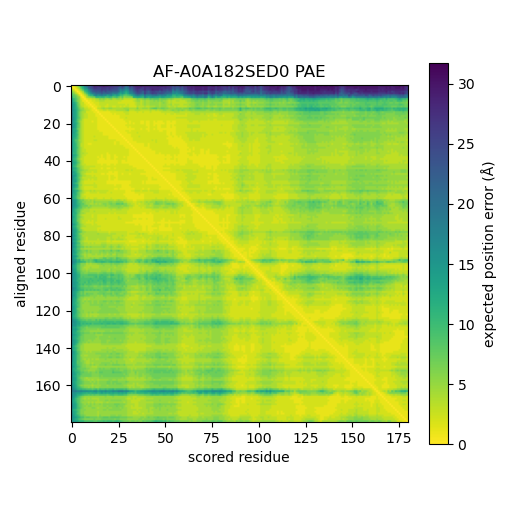
ATOM 1075 C C . GLY A 1 138 ? 14.745 -2.820 -8.435 1.00 98.38 138 GLY A C 1
ATOM 1076 O O . GLY A 1 138 ? 14.044 -2.592 -7.456 1.00 98.38 138 GLY A O 1
ATOM 1077 N N . GLU A 1 139 ? 14.476 -2.314 -9.633 1.00 98.00 139 GLU A N 1
ATOM 1078 C CA . GLU A 1 139 ? 13.281 -1.523 -9.945 1.00 98.00 139 GLU A CA 1
ATOM 1079 C C . GLU A 1 139 ? 12.062 -2.440 -10.150 1.00 98.00 139 GLU A C 1
ATOM 1081 O O . GLU A 1 139 ? 12.150 -3.460 -10.840 1.00 98.00 139 GLU A O 1
ATOM 1086 N N . LEU A 1 140 ? 10.917 -2.085 -9.565 1.00 97.94 140 LEU A N 1
ATOM 1087 C CA . LEU A 1 140 ? 9.657 -2.809 -9.727 1.00 97.94 140 LEU A CA 1
ATOM 1088 C C . LEU A 1 140 ? 8.976 -2.447 -11.053 1.00 97.94 140 LEU A C 1
ATOM 1090 O O . LEU A 1 140 ? 8.782 -1.281 -11.390 1.00 97.94 140 LEU A O 1
ATOM 1094 N N . TYR A 1 141 ? 8.593 -3.469 -11.816 1.00 97.88 141 TYR A N 1
ATOM 1095 C CA . TYR A 1 141 ? 7.830 -3.329 -13.054 1.00 97.88 141 TYR A CA 1
ATOM 1096 C C . TYR A 1 141 ? 6.523 -4.093 -12.896 1.00 97.88 141 TYR A C 1
ATOM 1098 O O . TYR A 1 141 ? 6.530 -5.227 -12.416 1.00 97.88 141 TYR A O 1
ATOM 1106 N N . LEU A 1 142 ? 5.412 -3.500 -13.329 1.00 97.81 142 LEU A N 1
ATOM 1107 C CA . LEU A 1 142 ? 4.068 -4.056 -13.161 1.00 97.81 142 LEU A CA 1
ATOM 1108 C C . LEU A 1 142 ? 3.337 -4.179 -14.491 1.00 97.81 142 LEU A C 1
ATOM 1110 O O . LEU A 1 142 ? 3.419 -3.292 -15.330 1.00 97.81 142 LEU A O 1
ATOM 1114 N N . ARG A 1 143 ? 2.557 -5.240 -14.674 1.00 97.38 143 ARG A N 1
ATOM 1115 C CA . ARG A 1 143 ? 1.679 -5.407 -15.837 1.00 97.38 143 ARG A CA 1
ATOM 1116 C C . ARG A 1 143 ? 0.341 -5.976 -15.399 1.00 97.38 143 ARG A C 1
ATOM 1118 O O . ARG A 1 143 ? 0.293 -6.881 -14.577 1.00 97.38 143 ARG A O 1
ATOM 1125 N N . GLY A 1 144 ? -0.750 -5.457 -15.945 1.00 96.19 144 GLY A N 1
ATOM 1126 C CA . GLY A 1 144 ? -2.091 -5.912 -15.591 1.00 96.19 144 GLY A CA 1
ATOM 1127 C C . GLY A 1 144 ? -3.185 -5.044 -16.209 1.00 96.19 144 GLY A C 1
ATOM 1128 O O . GLY A 1 144 ? -2.890 -4.000 -16.795 1.00 96.19 144 GLY A O 1
ATOM 1129 N N . PRO A 1 145 ? -4.457 -5.450 -16.079 1.00 95.19 145 PRO A N 1
ATOM 1130 C CA . PRO A 1 145 ? -5.595 -4.725 -16.646 1.00 95.19 145 PRO A CA 1
ATOM 1131 C C . PRO A 1 145 ? -5.816 -3.327 -16.041 1.00 95.19 145 PRO A C 1
ATOM 1133 O O . PRO A 1 145 ? -6.502 -2.508 -16.645 1.00 95.19 145 PRO A O 1
ATOM 1136 N N . GLN A 1 146 ? -5.259 -3.057 -14.859 1.00 94.50 146 GLN A N 1
ATOM 1137 C CA . GLN A 1 146 ? -5.368 -1.785 -14.138 1.00 94.50 146 GLN A CA 1
ATOM 1138 C C . GLN A 1 146 ? -4.330 -0.728 -14.556 1.00 94.50 146 GLN A C 1
ATOM 1140 O O . GLN A 1 146 ? -4.434 0.431 -14.146 1.00 94.50 146 GLN A O 1
ATOM 1145 N N . ILE A 1 147 ? -3.325 -1.110 -15.353 1.00 96.62 147 ILE A N 1
ATOM 1146 C CA . ILE A 1 147 ? -2.296 -0.181 -15.830 1.00 96.62 147 ILE A CA 1
ATOM 1147 C C . ILE A 1 147 ? -2.922 0.831 -16.797 1.00 96.62 147 ILE A C 1
ATOM 1149 O O . ILE A 1 147 ? -3.759 0.491 -17.636 1.00 96.62 147 ILE A O 1
ATOM 1153 N N . MET A 1 148 ? -2.531 2.098 -16.659 1.00 96.12 148 MET A N 1
ATOM 1154 C CA . MET A 1 148 ? -3.014 3.191 -17.493 1.00 96.12 148 MET A CA 1
ATOM 1155 C C . MET A 1 148 ? -2.758 2.944 -18.985 1.00 96.12 148 MET A C 1
ATOM 1157 O O . MET A 1 148 ? -1.849 2.222 -19.383 1.00 96.12 148 MET A O 1
ATOM 1161 N N . LYS A 1 149 ? -3.511 3.646 -19.835 1.00 95.06 149 LYS A N 1
ATOM 1162 C CA . LYS A 1 149 ? -3.268 3.652 -21.288 1.00 95.06 149 LYS A CA 1
ATOM 1163 C C . LYS A 1 149 ? -2.101 4.554 -21.705 1.00 95.06 149 LYS A C 1
ATOM 1165 O O . LYS A 1 149 ? -1.663 4.481 -22.847 1.00 95.06 149 LYS A O 1
ATOM 1170 N N . GLY A 1 150 ? -1.657 5.430 -20.807 1.00 95.75 150 GLY A N 1
ATOM 1171 C CA . GLY A 1 150 ? -0.668 6.468 -21.066 1.00 95.75 150 GLY A CA 1
ATOM 1172 C C . GLY A 1 150 ? -1.120 7.837 -20.573 1.00 95.75 150 GLY A C 1
ATOM 1173 O O . GLY A 1 150 ? -2.269 8.035 -20.168 1.00 95.75 150 GLY A O 1
ATOM 1174 N N . TYR A 1 151 ? -0.202 8.792 -20.634 1.00 97.19 151 TYR A N 1
ATOM 1175 C CA . TYR A 1 151 ? -0.449 10.177 -20.267 1.00 97.19 151 TYR A CA 1
ATOM 1176 C C . TYR A 1 151 ? -1.147 10.931 -21.400 1.00 97.19 151 TYR A C 1
ATOM 1178 O O . TYR A 1 151 ? -0.748 10.868 -22.567 1.00 97.19 151 TYR A O 1
ATOM 1186 N N . LEU A 1 152 ? -2.183 11.696 -21.049 1.00 97.38 152 LEU A N 1
ATOM 1187 C CA . LEU A 1 152 ? -2.935 12.503 -22.006 1.00 97.38 152 LEU A CA 1
ATOM 1188 C C . LEU A 1 152 ? -2.009 13.507 -22.710 1.00 97.38 152 LEU A C 1
ATOM 1190 O O . LEU A 1 152 ? -1.373 14.330 -22.057 1.00 97.38 152 LEU A O 1
ATOM 1194 N N . ASN A 1 153 ? -1.973 13.454 -24.045 1.00 96.69 153 ASN A N 1
ATOM 1195 C CA . ASN A 1 153 ? -1.157 14.320 -24.906 1.00 96.69 153 ASN A CA 1
ATOM 1196 C C . ASN A 1 153 ? 0.357 14.281 -24.614 1.00 96.69 153 ASN A C 1
ATOM 1198 O O . ASN A 1 153 ? 1.067 15.226 -24.953 1.00 96.69 153 ASN A O 1
ATOM 1202 N N . ASN A 1 154 ? 0.864 13.204 -24.006 1.00 97.38 154 ASN A N 1
ATOM 1203 C CA . ASN A 1 154 ? 2.287 13.057 -23.709 1.00 97.38 154 ASN A CA 1
ATOM 1204 C C . ASN A 1 154 ? 2.783 11.644 -24.048 1.00 97.38 154 ASN A C 1
ATOM 1206 O O . ASN A 1 154 ? 2.999 10.791 -23.186 1.00 97.38 154 ASN A O 1
ATOM 1210 N N . GLU A 1 155 ? 2.949 11.395 -25.346 1.00 96.00 155 GLU A N 1
ATOM 1211 C CA . GLU A 1 155 ? 3.427 10.113 -25.868 1.00 96.00 155 GLU A CA 1
ATOM 1212 C C . GLU A 1 155 ? 4.869 9.811 -25.431 1.00 96.00 155 GLU A C 1
ATOM 1214 O O . GLU A 1 155 ? 5.196 8.656 -25.175 1.00 96.00 155 GLU A O 1
ATOM 1219 N N . ALA A 1 156 ? 5.713 10.840 -25.293 1.00 96.50 156 ALA A N 1
ATOM 1220 C CA . ALA A 1 156 ? 7.095 10.682 -24.847 1.00 96.50 156 ALA A CA 1
ATOM 1221 C C . ALA A 1 156 ? 7.158 10.110 -23.423 1.00 96.50 156 ALA A C 1
ATOM 1223 O O . ALA A 1 156 ? 7.743 9.047 -23.228 1.00 96.50 156 ALA A O 1
ATOM 1224 N N . ALA A 1 157 ? 6.469 10.741 -22.464 1.00 96.19 157 ALA A N 1
ATOM 1225 C CA . ALA A 1 157 ? 6.386 10.217 -21.100 1.00 96.19 157 ALA A CA 1
ATOM 1226 C C . ALA A 1 157 ? 5.687 8.851 -21.062 1.00 96.19 157 ALA A C 1
ATOM 1228 O O . ALA A 1 157 ? 6.078 7.971 -20.308 1.00 96.19 157 ALA A O 1
ATOM 1229 N N . THR A 1 158 ? 4.681 8.634 -21.917 1.00 96.12 158 THR A N 1
ATOM 1230 C CA . THR A 1 158 ? 4.005 7.331 -22.000 1.00 96.12 158 THR A CA 1
ATOM 1231 C C . THR A 1 158 ? 4.972 6.216 -22.388 1.00 96.12 158 THR A C 1
ATOM 1233 O O . THR A 1 158 ? 4.945 5.169 -21.757 1.00 96.12 158 THR A O 1
ATOM 1236 N N . LYS A 1 159 ? 5.834 6.432 -23.388 1.00 94.81 159 LYS A N 1
ATOM 1237 C CA . LYS A 1 159 ? 6.834 5.444 -23.831 1.00 94.81 159 LYS A CA 1
ATOM 1238 C C . LYS A 1 159 ? 7.978 5.263 -22.837 1.00 94.81 159 LYS A C 1
ATOM 1240 O O . LYS A 1 159 ? 8.575 4.195 -22.788 1.00 94.81 159 LYS A O 1
ATOM 1245 N N . GLU A 1 160 ? 8.300 6.299 -22.068 1.00 94.62 160 GLU A N 1
ATOM 1246 C CA . GLU A 1 160 ? 9.292 6.205 -20.996 1.00 94.62 160 GLU A CA 1
ATOM 1247 C C . GLU A 1 160 ? 8.773 5.357 -19.827 1.00 94.62 160 GLU A C 1
ATOM 1249 O O . GLU A 1 160 ? 9.513 4.541 -19.280 1.00 94.62 160 GLU A O 1
ATOM 1254 N N . THR A 1 161 ? 7.495 5.522 -19.478 1.00 96.50 161 THR A N 1
ATOM 1255 C CA . THR A 1 161 ? 6.846 4.872 -18.333 1.00 96.50 161 THR A CA 1
ATOM 1256 C C . THR A 1 161 ? 6.293 3.480 -18.658 1.00 96.50 161 THR A C 1
ATOM 1258 O O . THR A 1 161 ? 6.413 2.571 -17.838 1.00 96.50 161 THR A O 1
ATOM 1261 N N . LEU A 1 162 ? 5.697 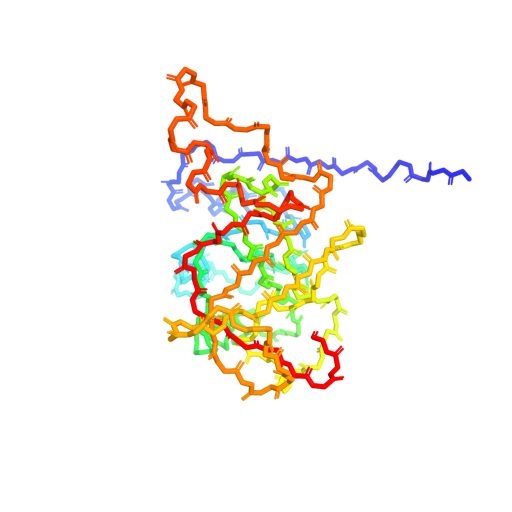3.284 -19.838 1.00 96.81 162 LEU A N 1
ATOM 1262 C CA . LEU A 1 162 ? 5.207 1.993 -20.329 1.00 96.81 162 LEU A CA 1
ATOM 1263 C C . LEU A 1 162 ? 6.223 1.415 -21.318 1.00 96.81 162 LEU A C 1
ATOM 1265 O O . LEU A 1 162 ? 6.277 1.824 -22.479 1.00 96.81 162 LEU A O 1
ATOM 1269 N N . VAL A 1 163 ? 7.030 0.467 -20.850 1.00 92.69 163 VAL A N 1
ATOM 1270 C CA . VAL A 1 163 ? 8.071 -0.179 -21.660 1.00 92.69 163 VAL A CA 1
ATOM 1271 C C . VAL A 1 163 ? 7.512 -1.290 -22.545 1.00 92.69 163 VAL A C 1
ATOM 1273 O O . VAL A 1 163 ? 6.329 -1.642 -22.484 1.00 92.69 163 VAL A O 1
ATOM 1276 N N . GLU A 1 164 ? 8.397 -1.865 -23.361 1.00 83.75 164 GLU A N 1
ATOM 1277 C CA . GLU A 1 164 ? 8.124 -3.067 -24.144 1.00 83.75 164 GLU A CA 1
ATOM 1278 C C . GLU A 1 164 ? 7.445 -4.160 -23.293 1.00 83.75 164 GLU A C 1
ATOM 1280 O O . GLU A 1 164 ? 7.639 -4.270 -22.079 1.00 83.75 164 GLU A O 1
ATOM 1285 N N . ASP A 1 165 ? 6.577 -4.931 -23.947 1.00 86.56 165 ASP A N 1
ATOM 1286 C CA . ASP A 1 165 ? 5.696 -5.947 -23.352 1.00 86.56 165 ASP A CA 1
ATOM 1287 C C . ASP A 1 165 ? 4.586 -5.428 -22.419 1.00 86.56 165 ASP A C 1
ATOM 1289 O O . ASP A 1 165 ? 3.882 -6.229 -21.791 1.00 86.56 165 ASP A O 1
ATOM 1293 N N . GLY A 1 166 ? 4.383 -4.106 -22.361 1.00 89.12 166 GLY A N 1
ATOM 1294 C CA . GLY A 1 166 ? 3.275 -3.472 -21.640 1.00 89.12 166 GLY A CA 1
ATOM 1295 C C . GLY A 1 166 ? 3.491 -3.366 -20.131 1.00 89.12 166 GLY A C 1
ATOM 1296 O O . GLY A 1 166 ? 2.519 -3.241 -19.385 1.00 89.12 166 GLY A O 1
ATOM 1297 N N . PHE A 1 167 ? 4.742 -3.444 -19.673 1.00 97.06 167 PHE A N 1
ATOM 1298 C CA . PHE A 1 167 ? 5.081 -3.215 -18.271 1.00 97.06 167 PHE A CA 1
ATOM 1299 C C . PHE A 1 167 ? 5.158 -1.716 -17.960 1.00 97.06 167 PHE A C 1
ATOM 1301 O O . PHE A 1 167 ? 5.794 -0.943 -18.669 1.00 97.06 167 PHE A O 1
ATOM 1308 N N . LEU A 1 168 ? 4.553 -1.330 -16.846 1.00 97.81 168 LEU A N 1
ATOM 1309 C CA . LEU A 1 168 ? 4.728 -0.054 -16.176 1.00 97.81 168 LEU A CA 1
ATOM 1310 C C . LEU A 1 168 ? 6.013 -0.083 -15.348 1.00 97.81 168 LEU A C 1
ATOM 1312 O O . LEU A 1 168 ? 6.135 -0.904 -14.437 1.00 97.81 168 LEU A O 1
ATOM 1316 N N . ARG A 1 169 ? 6.931 0.838 -15.630 1.00 97.31 169 ARG A N 1
ATOM 1317 C CA . ARG A 1 169 ? 8.066 1.170 -14.765 1.00 97.31 169 ARG A CA 1
ATOM 1318 C C . ARG A 1 169 ? 7.573 2.008 -13.600 1.00 97.31 169 ARG A C 1
ATOM 1320 O O . ARG A 1 169 ? 7.044 3.096 -13.827 1.00 97.31 169 ARG A O 1
ATOM 132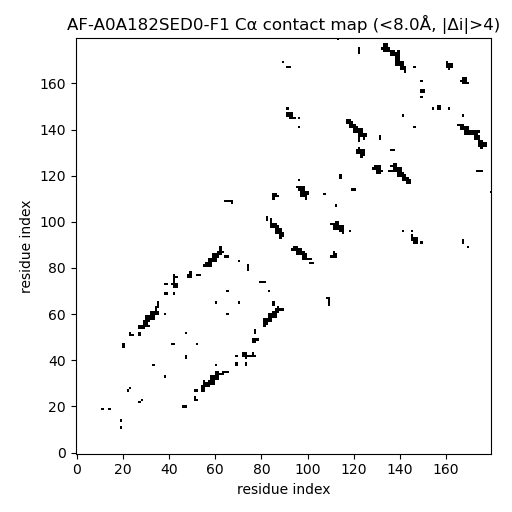7 N N . THR A 1 170 ? 7.730 1.525 -12.372 1.00 96.44 170 THR A N 1
ATOM 1328 C CA . THR A 1 170 ? 7.253 2.289 -11.211 1.00 96.44 170 THR A CA 1
ATOM 1329 C C . THR A 1 170 ? 8.263 3.326 -10.731 1.00 96.44 170 THR A C 1
ATOM 1331 O O . THR A 1 170 ? 7.876 4.279 -10.064 1.00 96.44 170 THR A O 1
ATOM 1334 N N . GLY A 1 171 ? 9.553 3.149 -11.044 1.00 95.88 171 GLY A N 1
ATOM 1335 C CA . GLY A 1 171 ? 10.644 3.930 -10.460 1.00 95.88 171 GLY A CA 1
ATOM 1336 C C . GLY A 1 171 ? 10.969 3.569 -9.003 1.00 95.88 171 GLY A C 1
ATOM 1337 O O . GLY A 1 171 ? 11.931 4.101 -8.450 1.00 95.88 171 GLY A O 1
ATOM 1338 N N . ASP A 1 172 ? 10.215 2.657 -8.383 1.00 96.00 172 ASP A N 1
ATOM 1339 C CA . ASP A 1 172 ? 10.433 2.226 -7.003 1.00 96.00 172 ASP A CA 1
ATOM 1340 C C . ASP A 1 172 ? 11.397 1.043 -6.920 1.00 96.00 172 ASP A C 1
ATOM 1342 O O . ASP A 1 172 ? 11.318 0.082 -7.689 1.00 96.00 172 ASP A O 1
ATOM 1346 N N . VAL A 1 173 ? 12.279 1.090 -5.922 1.00 96.81 173 VAL A N 1
ATOM 1347 C CA . VAL A 1 173 ? 13.216 0.008 -5.617 1.00 96.81 173 VAL A CA 1
ATOM 1348 C C . VAL A 1 173 ? 12.558 -1.000 -4.680 1.00 96.81 173 VAL A C 1
ATOM 1350 O O . VAL A 1 173 ? 12.138 -0.653 -3.575 1.00 96.81 173 VAL A O 1
ATOM 1353 N N . ALA A 1 174 ? 12.511 -2.261 -5.097 1.00 96.81 174 ALA A N 1
ATOM 1354 C CA . ALA A 1 174 ? 11.876 -3.342 -4.359 1.00 96.81 174 ALA A CA 1
ATOM 1355 C C . ALA A 1 174 ? 12.623 -4.675 -4.517 1.00 96.81 174 ALA A C 1
ATOM 1357 O O . ALA A 1 174 ? 13.527 -4.833 -5.340 1.00 96.81 174 ALA A O 1
ATOM 1358 N N . TYR A 1 175 ? 12.212 -5.646 -3.708 1.00 97.06 175 TYR A N 1
ATOM 1359 C CA . TYR A 1 175 ? 12.502 -7.066 -3.871 1.00 97.06 175 TYR A CA 1
ATOM 1360 C C . TYR A 1 175 ? 11.258 -7.861 -3.456 1.00 97.06 175 TYR A C 1
ATOM 1362 O O . TYR A 1 175 ? 10.367 -7.325 -2.796 1.00 97.06 175 TYR A O 1
ATOM 1370 N N . TYR A 1 176 ? 11.217 -9.137 -3.820 1.00 97.25 176 TYR A N 1
ATOM 1371 C CA . TYR A 1 176 ? 10.181 -10.085 -3.406 1.00 97.25 176 TYR A CA 1
ATOM 1372 C C . TYR A 1 176 ? 10.833 -11.296 -2.741 1.00 97.25 176 TYR A C 1
ATOM 1374 O O . TYR A 1 176 ? 12.034 -11.525 -2.917 1.00 97.25 176 TYR A O 1
ATOM 1382 N N . ASP A 1 177 ? 10.084 -12.045 -1.941 1.00 94.94 177 ASP A N 1
ATOM 1383 C CA . ASP A 1 177 ? 10.601 -13.256 -1.305 1.00 94.94 177 ASP A CA 1
ATOM 1384 C C . ASP A 1 177 ? 10.208 -14.519 -2.092 1.00 94.94 177 ASP A C 1
ATOM 1386 O O . ASP A 1 177 ? 9.712 -14.456 -3.214 1.00 94.94 177 ASP A O 1
ATOM 1390 N N . LYS A 1 178 ? 10.509 -15.704 -1.556 1.00 95.50 178 LYS A N 1
ATOM 1391 C CA . LYS A 1 178 ? 10.208 -16.972 -2.244 1.00 95.50 178 LYS A CA 1
ATOM 1392 C C . LYS A 1 178 ? 8.712 -17.296 -2.320 1.00 95.50 178 LYS A C 1
ATOM 1394 O O . LYS A 1 178 ? 8.341 -18.192 -3.073 1.00 95.50 178 LYS A O 1
ATOM 1399 N N . GLU A 1 179 ? 7.886 -16.630 -1.523 1.00 91.06 179 GLU A N 1
ATOM 1400 C CA . GLU A 1 179 ? 6.434 -16.805 -1.465 1.00 91.06 179 GLU A CA 1
ATOM 1401 C C . GLU A 1 179 ? 5.695 -15.807 -2.370 1.00 91.06 179 GLU A C 1
ATOM 1403 O O . GLU A 1 179 ? 4.489 -15.969 -2.572 1.00 91.06 179 GLU A O 1
ATOM 1408 N N . GLY A 1 180 ? 6.419 -14.844 -2.955 1.00 88.31 180 GLY A N 1
ATOM 1409 C CA . GLY A 1 180 ? 5.872 -13.764 -3.776 1.00 88.31 180 GLY A CA 1
ATOM 1410 C C . GLY A 1 180 ? 5.681 -12.506 -2.953 1.00 88.31 180 GLY A C 1
ATOM 1411 O O . GLY A 1 180 ? 4.545 -12.294 -2.473 1.00 88.31 180 GLY A O 1
#

Foldseek 3Di:
DDPPPPDDDDDDPDDDPVVVLVCLQVVVDQEEEDELVVLQCLLDPPSNALVSNVSHQEYEYEPDARDPVSVVSSCVRNVDDHYYKYFDAPPQQQGGQAMADDPDDPVCRRDNHGGDPQKDKFFAAPPPRDTDDAPDKHWIKMAGPRGHPADDPCVPVRPVQQDPPRIGGPVDIDGHHPVD

Sequence (180 aa):
MPRHTHNTFTPVYRFIPEDYIQCLAEFRPQFLFVVPSLLLFLATHPKVTPDLLSSVDSVLVGAAPASLQLQEKFRTKVGRYIDIAQGYGMTESSPVTLCTPHRYDQSKVGTCGQLYPNTEAKIVSLTDGSNLGPHQTGELYLRGPQIMKGYLNNEAATKETLVEDGFLRTGDVAYYDKEG

pLDDT: mean 92.41, std 9.78, range [35.78, 98.38]

Mean predicted aligned error: 4.84 Å

Radius of gyration: 18.81 Å; Cα contacts (8 Å, |Δi|>4): 286; chains: 1; bounding box: 48×35×49 Å

Solvent-accessible surface area (backbone atoms only — not comparable to full-atom values): 10542 Å² total; per-residue (Å²): 132,86,78,80,73,90,74,85,85,82,86,74,95,66,96,42,74,70,62,53,53,48,49,36,64,74,65,46,48,47,66,44,84,40,40,47,70,56,49,50,45,60,34,64,40,81,88,53,43,37,78,58,47,67,47,43,55,34,35,41,33,27,93,52,86,62,51,63,69,57,54,51,44,29,39,61,44,50,71,51,95,61,49,75,30,33,40,34,56,40,85,61,31,58,59,54,45,23,34,37,58,88,90,56,67,74,89,55,68,80,55,49,47,32,66,42,89,77,47,48,76,50,28,27,32,86,86,79,66,45,82,52,61,64,75,37,76,16,36,36,30,38,34,44,88,46,47,56,97,58,52,87,97,31,66,67,62,25,53,71,36,41,39,84,96,63,28,35,56,68,84,43,78,39,63,42,52,94,88,82

Secondary structure (DSSP, 8-state):
------PPP---SS--HHHHHHHHHHH--SEEEE-HHHHHHHHH-TT--TTTTTT--EEEE-SS---HHHHHHHHHHHTS--EEEEEE--GGGSS-SEEPPTT--GGGTTS--EEPTT-EEEEE-TTT-PEE-TT--EEEEEESTTS---BTTBHHHHHHHB-GGGPEEEEEEE---TT-

Organism: NCBI:txid74869

InterPro domains:
  IPR000873 AMP-dependent synthetase/ligase domain [PF00501] (15-152)